Protein AF-A0A6C0IP61-F1 (afdb_monomer)

Organism: NCBI:txid1070528

pLDDT: mean 82.52, std 13.27, range [38.25, 95.75]

Radius of gyration: 30.33 Å; Cα contacts (8 Å, |Δi|>4): 152; chains: 1; bounding box: 62×53×108 Å

Structure (mmCIF, N/CA/C/O backbone):
data_AF-A0A6C0IP61-F1
#
_entry.id   AF-A0A6C0IP61-F1
#
loop_
_atom_site.group_PDB
_atom_site.id
_atom_site.type_symbol
_atom_site.label_atom_id
_atom_site.label_alt_id
_atom_site.label_comp_id
_atom_site.label_asym_id
_atom_site.label_entity_id
_atom_site.label_seq_id
_atom_site.pdbx_PDB_ins_code
_atom_site.Cartn_x
_atom_site.Cartn_y
_atom_site.Cartn_z
_atom_site.occupancy
_atom_site.B_iso_or_equiv
_atom_site.auth_seq_id
_atom_site.auth_comp_id
_atom_site.auth_asym_id
_atom_site.auth_atom_id
_atom_site.pdbx_PDB_model_num
ATOM 1 N N . MET A 1 1 ? 2.915 -10.506 2.941 1.00 40.16 1 MET A N 1
ATOM 2 C CA . MET A 1 1 ? 3.325 -10.843 1.567 1.00 40.16 1 MET A CA 1
ATOM 3 C C . MET A 1 1 ? 2.982 -9.677 0.662 1.00 40.16 1 MET A C 1
ATOM 5 O O . MET A 1 1 ? 1.883 -9.687 0.143 1.00 40.16 1 MET A O 1
ATOM 9 N N . ILE A 1 2 ? 3.861 -8.674 0.569 1.00 38.28 2 ILE A N 1
ATOM 10 C CA . ILE A 1 2 ? 4.179 -7.904 -0.649 1.00 38.28 2 ILE A CA 1
ATOM 11 C C . ILE A 1 2 ? 5.577 -7.326 -0.380 1.00 38.28 2 ILE A C 1
ATOM 13 O O . ILE A 1 2 ? 5.749 -6.133 -0.180 1.00 38.28 2 ILE A O 1
ATOM 17 N N . GLU A 1 3 ? 6.592 -8.186 -0.293 1.00 38.25 3 GLU A N 1
ATOM 18 C CA . GLU A 1 3 ? 7.944 -7.705 -0.577 1.00 38.25 3 GLU A CA 1
ATOM 19 C C . GLU A 1 3 ? 8.035 -7.619 -2.098 1.00 38.25 3 GLU A C 1
ATOM 21 O O . GLU A 1 3 ? 8.496 -8.546 -2.756 1.00 38.25 3 GLU A O 1
ATOM 26 N N . SER A 1 4 ? 7.554 -6.520 -2.686 1.00 42.31 4 SER A N 1
ATOM 27 C CA . SER A 1 4 ? 7.975 -6.174 -4.040 1.00 42.31 4 SER A CA 1
ATOM 28 C C . SER A 1 4 ? 9.349 -5.528 -3.913 1.00 42.31 4 SER A C 1
ATOM 30 O O . SER A 1 4 ? 9.514 -4.311 -4.021 1.00 42.31 4 SER A O 1
ATOM 32 N N . ILE A 1 5 ? 10.350 -6.362 -3.627 1.00 45.59 5 ILE A N 1
ATOM 33 C CA . ILE A 1 5 ? 11.708 -6.052 -4.044 1.00 45.59 5 ILE A CA 1
ATOM 34 C C . ILE A 1 5 ? 11.565 -5.850 -5.547 1.00 45.59 5 ILE A C 1
ATOM 36 O O . ILE A 1 5 ? 11.206 -6.780 -6.267 1.00 45.59 5 ILE A O 1
ATOM 40 N N . ILE A 1 6 ? 11.746 -4.613 -6.002 1.00 53.44 6 ILE A N 1
ATOM 41 C CA . ILE A 1 6 ? 11.960 -4.297 -7.411 1.00 53.44 6 ILE A CA 1
ATOM 42 C C . ILE A 1 6 ? 13.271 -5.001 -7.760 1.00 53.44 6 ILE A C 1
ATOM 44 O O . ILE A 1 6 ? 14.349 -4.424 -7.664 1.00 53.44 6 ILE A O 1
ATOM 48 N N . LYS A 1 7 ? 13.196 -6.309 -7.994 1.00 61.28 7 LYS A N 1
ATOM 49 C CA . LYS A 1 7 ? 14.339 -7.130 -8.332 1.00 61.28 7 LYS A CA 1
ATOM 50 C C . LYS A 1 7 ? 14.348 -7.150 -9.840 1.00 61.28 7 LYS A C 1
ATOM 52 O O . LYS A 1 7 ? 13.537 -7.826 -10.465 1.00 61.28 7 LYS A O 1
ATOM 57 N N . GLU A 1 8 ? 15.191 -6.297 -10.396 1.00 68.19 8 GLU A N 1
ATOM 58 C CA . GLU A 1 8 ? 15.415 -6.272 -11.830 1.00 68.19 8 GLU A CA 1
ATOM 59 C C . GLU A 1 8 ? 15.856 -7.662 -12.284 1.00 68.19 8 GLU A C 1
ATOM 61 O O . GLU A 1 8 ? 16.605 -8.349 -11.579 1.00 68.19 8 GLU A O 1
ATOM 66 N N . THR A 1 9 ? 15.347 -8.105 -13.430 1.00 79.88 9 THR A N 1
ATOM 67 C CA . THR A 1 9 ? 15.784 -9.376 -13.994 1.00 79.88 9 THR A CA 1
ATOM 68 C C . THR A 1 9 ? 17.262 -9.251 -14.381 1.00 79.88 9 THR A C 1
ATOM 70 O O . THR A 1 9 ? 17.640 -8.232 -14.966 1.00 79.88 9 THR A O 1
ATOM 73 N N . PRO A 1 10 ? 18.108 -10.255 -14.078 1.00 84.38 10 PRO A N 1
ATOM 74 C CA . PRO A 1 10 ? 19.519 -10.236 -14.470 1.00 84.38 10 PRO A CA 1
ATOM 75 C C . PRO A 1 10 ? 19.705 -9.938 -15.963 1.00 84.38 10 PRO A C 1
ATOM 77 O O . PRO A 1 10 ? 20.510 -9.093 -16.328 1.00 84.38 10 PRO A O 1
ATOM 80 N N . GLU A 1 11 ? 18.848 -10.519 -16.806 1.00 86.50 11 GLU A N 1
ATOM 81 C CA . GLU A 1 11 ? 18.834 -10.304 -18.257 1.00 86.50 11 GLU A CA 1
ATOM 82 C C . GLU A 1 11 ? 18.615 -8.834 -18.655 1.00 86.50 11 GLU A C 1
ATOM 84 O O . GLU A 1 11 ? 19.235 -8.345 -19.597 1.00 86.50 11 GLU A O 1
ATOM 89 N N . LYS A 1 12 ? 17.755 -8.094 -17.938 1.00 86.12 12 LYS A N 1
ATOM 90 C CA . LYS A 1 12 ? 17.536 -6.666 -18.207 1.00 86.12 12 LYS A CA 1
ATOM 91 C C . LYS A 1 12 ? 18.744 -5.831 -17.796 1.00 86.12 12 LYS A C 1
ATOM 93 O O . LYS A 1 12 ? 19.090 -4.891 -18.508 1.00 86.12 12 LYS A O 1
ATOM 98 N N . VAL A 1 13 ? 19.365 -6.159 -16.663 1.00 87.19 13 VAL A N 1
ATOM 99 C CA . VAL A 1 13 ? 20.569 -5.467 -16.179 1.00 87.19 13 VAL A CA 1
ATOM 100 C C . VAL A 1 13 ? 21.710 -5.659 -17.176 1.00 87.19 13 VAL A C 1
ATOM 102 O O . VAL A 1 13 ? 22.304 -4.679 -17.614 1.00 87.19 13 VAL A O 1
ATOM 105 N N . GLU A 1 14 ? 21.937 -6.893 -17.625 1.00 88.56 14 GLU A N 1
ATOM 106 C CA . GLU A 1 14 ? 22.938 -7.216 -18.648 1.00 88.56 14 GLU A CA 1
ATOM 107 C C . GLU A 1 14 ? 22.657 -6.499 -19.979 1.00 88.56 14 GLU A C 1
ATOM 109 O O . GLU A 1 14 ? 23.563 -5.927 -20.589 1.00 88.56 14 GLU A O 1
ATOM 114 N N . ALA A 1 15 ? 21.393 -6.461 -20.418 1.00 87.00 15 ALA A N 1
ATOM 115 C CA . ALA A 1 15 ? 21.002 -5.729 -21.621 1.00 87.00 15 ALA A CA 1
ATOM 116 C C . ALA A 1 15 ? 21.222 -4.212 -21.482 1.00 87.00 15 ALA A C 1
ATOM 118 O O . ALA A 1 15 ? 21.642 -3.562 -22.441 1.00 87.00 15 ALA A O 1
ATOM 119 N N . TYR A 1 16 ? 20.986 -3.644 -20.295 1.00 88.00 16 TYR A N 1
ATOM 120 C CA . TYR A 1 16 ? 21.272 -2.238 -20.022 1.00 88.00 16 TYR A CA 1
ATOM 121 C C . TYR A 1 16 ? 22.783 -1.956 -20.045 1.00 88.00 16 TYR A C 1
ATOM 123 O O . TYR A 1 16 ? 23.232 -1.023 -20.707 1.00 88.00 16 TYR A O 1
ATOM 131 N N . GLU A 1 17 ? 23.598 -2.795 -19.405 1.00 87.69 17 GLU A N 1
ATOM 132 C CA . GLU A 1 17 ? 25.064 -2.687 -19.437 1.00 87.69 17 GLU A CA 1
ATOM 133 C C . GLU A 1 17 ? 25.651 -2.837 -20.850 1.00 87.69 17 GLU A C 1
ATOM 135 O O . GLU A 1 17 ? 26.699 -2.269 -21.165 1.00 87.69 17 GLU A O 1
ATOM 140 N N . ALA A 1 18 ? 24.989 -3.585 -21.734 1.00 85.38 18 ALA A N 1
ATOM 141 C CA . ALA A 1 18 ? 25.397 -3.686 -23.129 1.00 85.38 18 ALA A CA 1
ATOM 142 C C . ALA A 1 18 ? 25.211 -2.361 -23.887 1.00 85.38 18 ALA A C 1
ATOM 144 O O . ALA A 1 18 ? 26.070 -2.000 -24.695 1.00 85.38 18 ALA A O 1
ATOM 145 N N . ILE A 1 19 ? 24.132 -1.616 -23.613 1.00 88.38 19 ILE A N 1
ATOM 146 C CA . ILE A 1 19 ? 23.850 -0.346 -24.297 1.00 88.38 19 ILE A CA 1
ATOM 147 C C . ILE A 1 19 ? 24.633 0.844 -23.723 1.00 88.38 19 ILE A C 1
ATOM 149 O O . ILE A 1 19 ? 24.876 1.799 -24.457 1.00 88.38 19 ILE A O 1
ATOM 153 N N . THR A 1 20 ? 25.111 0.786 -22.471 1.00 86.12 20 THR A N 1
ATOM 154 C CA . THR A 1 20 ? 25.950 1.857 -21.882 1.00 86.12 20 THR A CA 1
ATOM 155 C C . THR A 1 20 ? 27.333 1.989 -22.522 1.00 86.12 20 THR A C 1
ATOM 157 O O . THR A 1 20 ? 28.014 2.993 -22.321 1.00 86.12 20 THR A O 1
ATOM 160 N N . LYS A 1 21 ? 27.750 1.004 -23.328 1.00 84.38 21 LYS A N 1
ATOM 161 C CA . LYS A 1 21 ? 28.995 1.037 -24.116 1.00 84.38 21 LYS A CA 1
ATOM 162 C C . LYS A 1 21 ? 28.923 1.981 -25.321 1.00 84.38 21 LYS A C 1
ATOM 164 O O . LYS A 1 21 ? 29.949 2.248 -25.950 1.00 84.38 21 LYS A O 1
ATOM 169 N N . TYR A 1 22 ? 27.727 2.458 -25.657 1.00 85.31 22 TYR A N 1
ATOM 170 C CA . TYR A 1 22 ? 27.472 3.390 -26.749 1.00 85.31 22 TYR A CA 1
ATOM 171 C C . TYR A 1 22 ? 27.127 4.783 -26.208 1.00 85.31 22 TYR A C 1
ATOM 173 O O . TYR A 1 22 ? 26.788 4.915 -25.031 1.00 85.31 22 TYR A O 1
ATOM 181 N N . PRO A 1 23 ? 27.211 5.841 -27.036 1.00 80.62 23 PRO A N 1
ATOM 182 C CA . PRO A 1 23 ? 26.844 7.186 -26.610 1.00 80.62 23 PRO A CA 1
ATOM 183 C C . PRO A 1 23 ? 25.389 7.240 -26.122 1.00 80.62 23 PRO A C 1
ATOM 185 O O . PRO A 1 23 ? 24.458 7.129 -26.919 1.00 80.62 23 PRO A O 1
ATOM 188 N N . LEU A 1 24 ? 25.205 7.424 -24.815 1.00 80.56 24 LEU A N 1
ATOM 189 C CA . LEU A 1 24 ? 23.914 7.649 -24.168 1.00 80.56 24 LEU A CA 1
ATOM 190 C C . LEU A 1 24 ? 23.864 9.064 -23.571 1.00 80.56 24 LEU A C 1
ATOM 192 O O . LEU A 1 24 ? 24.913 9.640 -23.265 1.00 80.56 24 LEU A O 1
ATOM 196 N N . PRO A 1 25 ? 22.666 9.636 -23.371 1.00 70.56 25 PRO A N 1
ATOM 197 C CA . PRO A 1 25 ? 22.530 10.920 -22.702 1.00 70.56 25 PRO A CA 1
ATOM 198 C C . PRO A 1 25 ? 23.069 10.848 -21.270 1.00 70.56 25 PRO A C 1
ATOM 200 O O . PRO A 1 25 ? 22.677 9.988 -20.484 1.00 70.56 25 PRO A O 1
ATOM 203 N N . GLU A 1 26 ? 23.917 11.806 -20.894 1.00 68.94 26 GLU A N 1
ATOM 204 C CA . GLU A 1 26 ? 24.498 11.882 -19.544 1.00 68.94 26 GLU A CA 1
ATOM 205 C C . GLU A 1 26 ? 23.456 12.159 -18.448 1.00 68.94 26 GLU A C 1
AT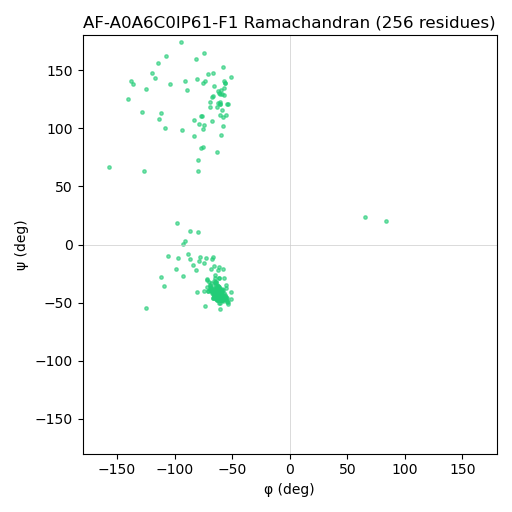OM 207 O O . GLU A 1 26 ? 23.727 11.986 -17.259 1.00 68.94 26 GLU A O 1
ATOM 212 N N . ARG A 1 27 ? 22.271 12.661 -18.822 1.00 73.94 27 ARG A N 1
ATOM 213 C CA . ARG A 1 27 ? 21.236 13.104 -17.883 1.00 73.94 27 ARG A CA 1
ATOM 214 C C . ARG A 1 27 ? 19.853 12.655 -18.326 1.00 73.94 27 ARG A C 1
ATOM 216 O O . ARG A 1 27 ? 19.495 12.764 -19.492 1.00 73.94 27 ARG A O 1
ATOM 223 N N . ILE A 1 28 ? 19.051 12.254 -17.341 1.00 74.69 28 ILE A N 1
ATOM 224 C CA . ILE A 1 28 ? 17.625 11.959 -17.502 1.00 74.69 28 ILE A CA 1
ATOM 225 C C . ILE A 1 28 ? 16.903 13.220 -17.983 1.00 74.69 28 ILE A C 1
ATOM 227 O O . ILE A 1 28 ? 17.009 14.288 -17.363 1.00 74.69 28 ILE A O 1
ATOM 231 N N . VAL A 1 29 ? 16.117 13.091 -19.051 1.00 74.44 29 VAL A N 1
ATOM 232 C CA . VAL A 1 29 ? 15.306 14.201 -19.548 1.00 74.44 29 VAL A CA 1
ATOM 233 C C . VAL A 1 29 ? 14.089 14.359 -18.646 1.00 74.44 29 VAL A C 1
ATOM 235 O O . VAL A 1 29 ? 13.185 13.525 -18.604 1.00 74.44 29 VAL A O 1
ATOM 238 N N . THR A 1 30 ? 14.088 15.455 -17.893 1.00 71.25 30 THR A N 1
ATOM 239 C CA . THR A 1 30 ? 13.062 15.785 -16.891 1.00 71.25 30 THR A CA 1
ATOM 240 C C . THR A 1 30 ? 12.112 16.892 -17.353 1.00 71.25 30 THR A C 1
ATOM 242 O O . THR A 1 30 ? 11.070 17.121 -16.736 1.00 71.25 30 THR A O 1
ATOM 245 N N . TYR A 1 31 ? 12.427 17.562 -18.467 1.00 67.44 31 TYR A N 1
ATOM 246 C CA . TYR A 1 31 ? 11.663 18.701 -18.965 1.00 67.44 31 TYR A CA 1
ATOM 247 C C . TYR A 1 31 ? 11.444 18.624 -20.466 1.00 67.44 31 TYR A C 1
ATOM 249 O O . TYR A 1 31 ? 12.357 18.343 -21.239 1.00 67.44 31 TYR A O 1
ATOM 257 N N . ARG A 1 32 ? 10.228 18.969 -20.881 1.00 63.25 32 ARG A N 1
ATOM 258 C CA . ARG A 1 32 ? 9.905 19.171 -22.287 1.00 63.25 32 ARG A CA 1
ATOM 259 C C . ARG A 1 32 ? 10.502 20.500 -22.751 1.00 63.25 32 ARG A C 1
ATOM 261 O O . ARG A 1 32 ? 9.953 21.559 -22.448 1.00 63.25 32 ARG A O 1
ATOM 268 N N . TYR A 1 33 ? 11.610 20.472 -23.485 1.00 59.81 33 TYR A N 1
ATOM 269 C CA . TYR A 1 33 ? 12.109 21.684 -24.130 1.00 59.81 33 TYR A CA 1
ATOM 270 C C . TYR A 1 33 ? 11.292 21.945 -25.400 1.00 59.81 33 TYR A C 1
ATOM 272 O O . TYR A 1 33 ? 11.447 21.260 -26.406 1.00 59.81 33 TYR A O 1
ATOM 280 N N . LYS A 1 34 ? 10.378 22.917 -25.350 1.00 59.34 34 LYS A N 1
ATOM 281 C CA . LYS A 1 34 ? 9.716 23.448 -26.544 1.00 59.34 34 LYS A CA 1
ATOM 282 C C . LYS A 1 34 ? 10.182 24.877 -26.763 1.00 59.34 34 LYS A C 1
ATOM 284 O O . LYS A 1 34 ? 9.860 25.755 -25.964 1.00 59.34 34 LYS A O 1
ATOM 289 N N . GLN A 1 35 ? 10.921 25.114 -27.845 1.00 48.22 35 GLN A N 1
ATOM 290 C CA . GLN A 1 35 ? 11.172 26.479 -28.300 1.00 48.22 35 GLN A CA 1
ATOM 291 C C . GLN A 1 35 ? 9.827 27.119 -28.678 1.00 48.22 35 GLN A C 1
ATOM 293 O O . GLN A 1 35 ? 9.016 26.508 -29.371 1.00 48.22 35 GLN A O 1
ATOM 298 N N . ASN A 1 36 ? 9.581 28.336 -28.191 1.00 53.53 36 ASN A N 1
ATOM 299 C CA . ASN A 1 36 ? 8.434 29.182 -28.550 1.00 53.53 36 ASN A CA 1
ATOM 300 C C . ASN A 1 36 ? 7.026 28.684 -28.145 1.00 53.53 36 ASN A C 1
ATOM 302 O O . ASN A 1 36 ? 6.041 29.122 -28.734 1.00 53.53 36 ASN A O 1
ATOM 306 N N . GLN A 1 37 ? 6.889 27.828 -27.122 1.00 58.16 37 GLN A N 1
ATOM 307 C CA . GLN A 1 37 ? 5.581 27.522 -26.510 1.00 58.16 37 GLN A CA 1
ATOM 308 C C . GLN A 1 37 ? 5.550 27.887 -25.018 1.00 58.16 37 GLN A C 1
ATOM 310 O O . GLN A 1 37 ? 6.579 27.786 -24.344 1.00 58.16 37 GLN A O 1
ATOM 315 N N . PRO A 1 38 ? 4.386 28.298 -24.472 1.00 61.97 38 PRO A N 1
ATOM 316 C CA . PRO A 1 38 ? 4.241 28.510 -23.037 1.00 61.97 38 PRO A CA 1
ATOM 317 C C . PRO A 1 38 ? 4.615 27.231 -22.275 1.00 61.97 38 PRO A C 1
ATOM 319 O O . PRO A 1 38 ? 4.271 26.125 -22.698 1.00 61.97 38 PRO A O 1
ATOM 322 N N . ARG A 1 39 ? 5.337 27.385 -21.156 1.00 62.22 39 ARG A N 1
ATOM 323 C CA . ARG A 1 39 ? 5.775 26.276 -20.293 1.00 62.22 39 ARG A CA 1
ATOM 324 C C . ARG A 1 39 ? 4.558 25.513 -19.761 1.00 62.22 39 ARG A C 1
ATOM 326 O O . ARG A 1 39 ? 3.992 25.881 -18.737 1.00 62.22 39 ARG A O 1
ATOM 333 N N . SER A 1 40 ? 4.155 24.446 -20.442 1.00 68.19 40 SER A N 1
ATOM 334 C CA . SER A 1 40 ? 3.254 23.450 -19.866 1.00 68.19 40 SER A CA 1
ATOM 335 C C . SER A 1 40 ? 4.039 22.574 -18.881 1.00 68.19 40 SER A C 1
ATOM 337 O O . SER A 1 40 ? 5.177 22.212 -19.193 1.00 68.19 40 SER A O 1
ATOM 339 N N . PRO A 1 41 ? 3.470 22.216 -17.716 1.00 75.44 41 PRO A N 1
ATOM 340 C CA . PRO A 1 41 ? 4.097 21.262 -16.807 1.00 75.44 41 PRO A CA 1
ATOM 341 C C . PRO A 1 41 ? 4.364 19.931 -17.520 1.00 75.44 41 PRO A C 1
ATOM 343 O O . PRO A 1 41 ? 3.483 19.421 -18.216 1.00 75.44 41 PRO A O 1
ATOM 346 N N . THR A 1 42 ? 5.559 19.365 -17.340 1.00 79.31 42 THR A N 1
ATOM 347 C CA . THR A 1 42 ? 5.876 18.016 -17.824 1.00 79.31 42 THR A CA 1
ATOM 348 C C . THR A 1 42 ? 4.966 17.015 -17.117 1.00 79.31 42 THR A C 1
ATOM 350 O O . THR A 1 42 ? 4.962 16.945 -15.887 1.00 79.31 42 THR A O 1
ATOM 353 N N . ASN A 1 43 ? 4.187 16.248 -17.876 1.00 83.50 43 ASN A N 1
ATOM 354 C CA . ASN A 1 43 ? 3.371 15.172 -17.313 1.00 83.50 43 ASN A CA 1
ATOM 355 C C . ASN A 1 43 ? 4.106 13.820 -17.385 1.00 83.50 43 ASN A C 1
ATOM 357 O O . ASN A 1 43 ? 5.181 13.702 -17.972 1.00 83.50 43 ASN A O 1
ATOM 361 N N . PHE A 1 44 ? 3.516 12.782 -16.791 1.00 84.06 44 PHE A N 1
ATOM 362 C CA . PHE A 1 44 ? 4.118 11.447 -16.769 1.00 84.06 44 PHE A CA 1
ATOM 363 C C . PHE A 1 44 ? 4.354 10.868 -18.176 1.00 84.06 44 PHE A C 1
ATOM 365 O O . PHE A 1 44 ? 5.418 10.315 -18.439 1.00 84.06 44 PHE A O 1
ATOM 372 N N . ASN A 1 45 ? 3.404 11.044 -19.101 1.00 85.62 45 ASN A N 1
ATOM 373 C CA . ASN A 1 45 ? 3.545 10.576 -20.482 1.00 85.62 45 ASN A CA 1
ATOM 374 C C . ASN A 1 45 ? 4.715 11.258 -21.209 1.00 85.62 45 ASN A C 1
ATOM 376 O O . ASN A 1 45 ? 5.441 10.608 -21.961 1.00 85.62 45 ASN A O 1
ATOM 380 N N . ASP A 1 46 ? 4.921 12.554 -20.965 1.00 84.00 46 ASP A N 1
ATOM 381 C CA . ASP A 1 46 ? 6.056 13.289 -21.518 1.00 84.00 46 ASP A CA 1
ATOM 382 C C . ASP A 1 46 ? 7.384 12.714 -21.001 1.00 84.00 46 ASP A C 1
ATOM 384 O O . ASP A 1 46 ? 8.295 12.509 -21.797 1.00 84.00 46 ASP A O 1
ATOM 388 N N . LEU A 1 47 ? 7.486 12.383 -19.707 1.00 85.75 47 LEU A N 1
ATOM 389 C CA . LEU A 1 47 ? 8.693 11.763 -19.143 1.00 85.75 47 LEU A CA 1
ATOM 390 C C . LEU A 1 47 ? 8.994 10.404 -19.784 1.00 85.75 47 LEU A C 1
ATOM 392 O O . LEU A 1 47 ? 10.136 10.163 -20.168 1.00 85.75 47 LEU A O 1
ATOM 396 N N . VAL A 1 48 ? 7.989 9.538 -19.941 1.00 86.44 48 VAL A N 1
ATOM 397 C CA . VAL A 1 48 ? 8.177 8.231 -20.597 1.00 86.44 48 VAL A CA 1
ATOM 398 C C . VAL A 1 48 ? 8.641 8.421 -22.039 1.00 86.44 48 VAL A C 1
ATOM 400 O O . VAL A 1 48 ? 9.647 7.851 -22.449 1.00 86.44 48 VAL A O 1
ATOM 403 N N . THR A 1 49 ? 7.941 9.267 -22.794 1.00 85.44 49 THR A N 1
ATOM 404 C CA . THR A 1 49 ? 8.212 9.470 -24.222 1.00 85.44 49 THR A CA 1
ATOM 405 C C . THR A 1 49 ? 9.599 10.061 -24.457 1.00 85.44 49 THR A C 1
ATOM 407 O O . THR A 1 49 ? 10.328 9.579 -25.319 1.00 85.44 49 THR A O 1
ATOM 410 N N . LEU A 1 50 ? 9.981 11.088 -23.689 1.00 85.56 50 LEU A N 1
ATOM 411 C CA . LEU A 1 50 ? 11.277 11.751 -23.843 1.00 85.56 50 LEU A CA 1
ATOM 412 C C . LEU A 1 50 ? 12.426 10.789 -23.537 1.00 85.56 50 LEU A C 1
ATOM 414 O O . LEU A 1 50 ? 13.344 10.675 -24.337 1.00 85.56 50 LEU A O 1
ATOM 418 N N . ASN A 1 51 ? 12.352 10.043 -22.433 1.00 86.88 51 ASN A N 1
ATOM 419 C CA . ASN A 1 51 ? 13.433 9.128 -22.066 1.00 86.88 51 ASN A CA 1
ATOM 420 C C . ASN A 1 51 ? 13.524 7.914 -23.007 1.00 86.88 51 ASN A C 1
ATOM 422 O O . ASN A 1 51 ? 14.625 7.448 -23.275 1.00 86.88 51 ASN A O 1
ATOM 426 N N . LEU A 1 52 ? 12.407 7.431 -23.566 1.00 87.12 52 LEU A N 1
ATOM 427 C CA . LEU A 1 52 ? 12.446 6.402 -24.614 1.00 87.12 52 LEU A CA 1
ATOM 428 C C . LEU A 1 52 ? 13.044 6.927 -25.923 1.00 87.12 52 LEU A C 1
ATOM 430 O O . LEU A 1 52 ? 13.761 6.195 -26.597 1.00 87.12 52 LEU A O 1
ATOM 434 N N . HIS A 1 53 ? 12.763 8.181 -26.288 1.00 86.81 53 HIS A N 1
ATOM 435 C CA . HIS A 1 53 ? 13.312 8.783 -27.501 1.00 86.81 53 HIS A CA 1
ATOM 436 C C . HIS A 1 53 ? 14.831 8.949 -27.422 1.00 86.81 53 HIS A C 1
ATOM 438 O O . HIS A 1 53 ? 15.535 8.649 -28.378 1.00 86.81 53 HIS A O 1
ATOM 444 N N . GLU A 1 54 ? 15.333 9.364 -26.264 1.00 84.62 54 GLU A N 1
ATOM 445 C CA . GLU A 1 54 ? 16.763 9.546 -26.008 1.00 84.62 54 GLU A CA 1
ATOM 446 C C . GLU A 1 54 ? 17.562 8.232 -25.984 1.00 84.62 54 GLU A C 1
ATOM 448 O O . GLU A 1 54 ? 18.772 8.237 -26.190 1.00 84.62 54 GLU A O 1
ATOM 453 N N . LEU A 1 55 ? 16.899 7.091 -25.760 1.00 87.19 55 LEU A N 1
ATOM 454 C CA . LEU A 1 55 ? 17.526 5.772 -25.880 1.00 87.19 55 LEU A CA 1
ATOM 455 C C . LEU A 1 55 ? 17.743 5.346 -27.340 1.00 87.19 55 LEU A C 1
ATOM 457 O O . LEU A 1 55 ? 18.499 4.405 -27.587 1.00 87.19 55 LEU A O 1
ATOM 461 N N . ILE A 1 56 ? 17.090 5.999 -28.310 1.00 90.00 56 ILE A N 1
ATOM 462 C CA . ILE A 1 56 ? 17.214 5.647 -29.727 1.00 90.00 56 ILE A CA 1
ATOM 463 C C . ILE A 1 56 ? 18.643 5.954 -30.205 1.00 90.00 56 ILE A C 1
ATOM 465 O O . ILE A 1 56 ? 19.104 7.088 -30.062 1.00 90.00 56 ILE A O 1
ATOM 469 N N . PRO A 1 57 ? 19.339 4.985 -30.830 1.00 90.62 57 PRO A N 1
ATOM 470 C CA . PRO A 1 57 ? 20.696 5.180 -31.315 1.00 90.62 57 PRO A CA 1
ATOM 471 C C . PRO A 1 57 ? 20.858 6.373 -32.258 1.00 90.62 57 PRO A C 1
ATOM 473 O O . PRO A 1 57 ? 20.280 6.416 -33.347 1.00 90.62 57 PRO A O 1
ATOM 476 N N . ASN A 1 58 ? 21.715 7.320 -31.879 1.00 90.31 58 ASN A N 1
ATOM 477 C CA . ASN A 1 58 ? 22.129 8.407 -32.758 1.00 90.31 58 ASN A CA 1
ATOM 478 C C . ASN A 1 58 ? 23.268 7.936 -33.675 1.00 90.31 58 ASN A C 1
ATOM 480 O O . ASN A 1 58 ? 24.448 8.015 -33.331 1.00 90.31 58 ASN A O 1
ATOM 484 N N . ILE A 1 59 ? 22.899 7.466 -34.868 1.00 91.81 59 ILE A N 1
ATOM 485 C CA . ILE A 1 59 ? 23.825 6.913 -35.870 1.00 91.81 59 ILE A CA 1
ATOM 486 C C . ILE A 1 59 ? 24.936 7.910 -36.230 1.00 91.81 59 ILE A C 1
ATOM 488 O O . ILE A 1 59 ? 26.102 7.529 -36.319 1.00 91.81 59 ILE A O 1
ATOM 492 N N . LEU A 1 60 ? 24.597 9.191 -36.416 1.00 91.69 60 LEU A N 1
ATOM 493 C CA . LEU A 1 60 ? 25.570 10.224 -36.788 1.00 91.69 60 LEU A CA 1
ATOM 494 C C . LEU A 1 60 ? 26.593 10.457 -35.674 1.00 91.69 60 LEU A C 1
ATOM 496 O O . LEU A 1 60 ? 27.786 10.563 -35.953 1.00 91.69 60 LEU A O 1
ATOM 500 N N . LEU A 1 61 ? 26.137 10.483 -34.420 1.00 88.62 61 LEU A N 1
ATOM 501 C CA . LEU A 1 61 ? 27.022 10.588 -33.263 1.00 88.62 61 LEU A CA 1
ATOM 502 C C . LEU A 1 61 ? 27.925 9.357 -33.145 1.00 88.62 61 LEU A C 1
ATOM 504 O O . LEU A 1 61 ? 29.122 9.513 -32.925 1.00 88.62 61 LEU A O 1
ATOM 508 N N . GLY A 1 62 ? 27.376 8.156 -33.355 1.00 89.06 62 GLY A N 1
ATOM 509 C CA . GLY A 1 62 ? 28.140 6.908 -33.393 1.00 89.06 62 GLY A CA 1
ATOM 510 C C . GLY A 1 62 ? 29.283 6.961 -34.411 1.00 89.06 62 GLY A C 1
ATOM 511 O O . GLY A 1 62 ? 30.433 6.708 -34.055 1.00 89.06 62 GLY A O 1
ATOM 512 N N . LYS A 1 63 ? 28.995 7.383 -35.651 1.00 90.75 63 LYS A N 1
ATOM 513 C CA . LYS A 1 63 ? 30.027 7.554 -36.689 1.00 90.75 63 LYS A CA 1
ATOM 514 C C . LYS A 1 63 ? 31.045 8.637 -36.322 1.00 90.75 63 LYS A C 1
ATOM 516 O O . LYS A 1 63 ? 32.238 8.441 -36.525 1.00 90.75 63 LYS A O 1
ATOM 521 N N . HIS A 1 64 ? 30.598 9.756 -35.748 1.00 91.88 64 HIS A N 1
ATOM 522 C CA . HIS A 1 64 ? 31.480 10.845 -35.316 1.00 91.88 64 HIS A CA 1
ATOM 523 C C . HIS A 1 64 ? 32.489 10.402 -34.244 1.00 91.88 64 HIS A C 1
ATOM 525 O O . HIS A 1 64 ? 33.637 10.834 -34.273 1.00 91.88 64 HIS A O 1
ATOM 531 N N . VAL A 1 65 ? 32.093 9.519 -33.320 1.00 89.94 65 VAL A N 1
ATOM 532 C CA . VAL A 1 65 ? 32.996 8.964 -32.292 1.00 89.94 65 VAL A CA 1
ATOM 533 C C . VAL A 1 65 ? 33.768 7.721 -32.760 1.00 89.94 65 VAL A C 1
ATOM 535 O O . VAL A 1 65 ? 34.388 7.041 -31.946 1.00 89.94 65 VAL A O 1
ATOM 538 N N . GLY A 1 66 ? 33.749 7.422 -34.064 1.00 90.88 66 GLY A N 1
ATOM 539 C CA . GLY A 1 66 ? 34.569 6.378 -34.679 1.00 90.88 66 GLY A CA 1
ATOM 540 C C . GLY A 1 66 ? 34.007 4.957 -34.603 1.00 90.88 66 GLY A C 1
ATOM 541 O O . GLY A 1 66 ? 34.782 4.016 -34.744 1.00 90.88 66 GLY A O 1
ATOM 542 N N . LYS A 1 67 ? 32.696 4.776 -34.381 1.00 92.56 67 LYS A N 1
ATOM 543 C CA . LYS A 1 67 ? 32.061 3.447 -34.430 1.00 92.56 67 LYS A CA 1
ATOM 544 C C . LYS A 1 67 ? 31.925 2.925 -35.857 1.00 92.56 67 LYS A C 1
ATOM 546 O O . LYS A 1 67 ? 31.575 3.691 -36.758 1.00 92.56 67 LYS A O 1
ATOM 551 N N . THR A 1 68 ? 32.158 1.625 -36.048 1.00 95.00 68 THR A N 1
ATOM 552 C CA . THR A 1 68 ? 31.940 0.960 -37.344 1.00 95.00 68 THR A CA 1
ATOM 553 C C . THR A 1 68 ? 30.454 0.741 -37.624 1.00 95.00 68 THR A C 1
ATOM 555 O O . THR A 1 68 ? 29.614 0.823 -36.723 1.00 95.00 68 THR A O 1
ATOM 558 N N . ASP A 1 69 ? 30.111 0.441 -38.878 1.00 94.25 69 ASP A N 1
ATOM 559 C CA . ASP A 1 69 ? 28.726 0.146 -39.252 1.00 94.25 69 ASP A CA 1
ATOM 560 C C . ASP A 1 69 ? 28.206 -1.121 -38.536 1.00 94.25 69 ASP A C 1
ATOM 562 O O . ASP A 1 69 ? 27.057 -1.138 -38.095 1.00 94.25 69 ASP A O 1
ATOM 566 N N . GLU A 1 70 ? 29.055 -2.129 -38.302 1.00 95.38 70 GLU A N 1
ATOM 567 C CA . GL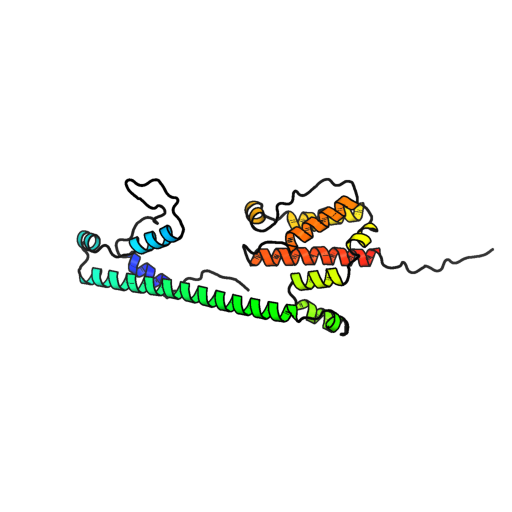U A 1 70 ? 28.705 -3.332 -37.527 1.00 95.38 70 GLU A CA 1
ATOM 568 C C . GLU A 1 70 ? 28.469 -3.021 -36.042 1.00 95.38 70 GLU A C 1
ATOM 570 O O . GLU A 1 70 ? 27.551 -3.563 -35.415 1.00 95.38 70 GLU A O 1
ATOM 575 N N . GLU A 1 71 ? 29.277 -2.133 -35.453 1.00 92.75 71 GLU A N 1
ATOM 576 C CA . GLU A 1 71 ? 29.080 -1.688 -34.072 1.00 92.75 71 GLU A CA 1
ATOM 577 C C . GLU A 1 71 ? 27.776 -0.897 -33.920 1.00 92.75 71 GLU A C 1
ATOM 579 O O . GLU A 1 71 ? 27.079 -1.063 -32.918 1.00 92.75 71 GLU A O 1
ATOM 584 N N . ILE A 1 72 ? 27.431 -0.066 -34.909 1.00 92.94 72 ILE A N 1
ATOM 585 C CA . ILE A 1 72 ? 26.170 0.683 -34.951 1.00 92.94 72 ILE A CA 1
ATOM 586 C C . ILE A 1 72 ? 24.981 -0.270 -35.115 1.00 92.94 72 ILE A C 1
ATOM 588 O O . ILE A 1 72 ? 23.972 -0.114 -34.427 1.00 92.94 72 ILE A O 1
ATOM 592 N N . GLU A 1 73 ? 25.083 -1.287 -35.972 1.00 94.62 73 GLU A N 1
ATOM 593 C CA . GLU A 1 73 ? 24.039 -2.307 -36.106 1.00 94.62 73 GLU A CA 1
ATOM 594 C C . GLU A 1 73 ? 23.838 -3.079 -34.793 1.00 94.62 73 GLU A C 1
ATOM 596 O O . GLU A 1 73 ? 22.705 -3.317 -34.362 1.00 94.62 73 GLU A O 1
ATOM 601 N N . THR A 1 74 ? 24.938 -3.423 -34.119 1.00 94.25 74 THR A N 1
ATOM 602 C CA . THR A 1 74 ? 24.910 -4.080 -32.806 1.00 94.25 74 THR A CA 1
ATOM 603 C C . THR A 1 74 ? 24.240 -3.192 -31.760 1.00 94.25 74 THR A C 1
ATOM 605 O O . THR A 1 74 ? 23.401 -3.679 -31.002 1.00 94.25 74 THR A O 1
ATOM 608 N N . TRP A 1 75 ? 24.531 -1.888 -31.760 1.00 93.62 75 TRP A N 1
ATOM 609 C CA . TRP A 1 75 ? 23.875 -0.918 -30.883 1.00 93.62 75 TRP A CA 1
ATOM 610 C C . TRP A 1 75 ? 22.360 -0.896 -31.094 1.00 93.62 75 TRP A C 1
ATOM 612 O O . TRP A 1 75 ? 21.603 -1.005 -30.132 1.00 93.62 75 TRP A O 1
ATOM 622 N N . ILE A 1 76 ? 21.910 -0.828 -32.350 1.00 93.56 76 ILE A N 1
ATOM 623 C CA . ILE A 1 76 ? 20.482 -0.820 -32.697 1.00 93.56 76 ILE A CA 1
ATOM 624 C C . ILE A 1 76 ? 19.783 -2.080 -32.185 1.00 93.56 76 ILE A C 1
ATOM 626 O O . ILE A 1 76 ? 18.739 -1.983 -31.536 1.00 93.56 76 ILE A O 1
ATOM 630 N N . LYS A 1 77 ? 20.373 -3.257 -32.422 1.00 94.00 77 LYS A N 1
ATOM 631 C CA . LYS A 1 77 ? 19.819 -4.534 -31.950 1.00 94.00 77 LYS A CA 1
ATOM 632 C C . LYS A 1 77 ? 19.785 -4.619 -30.422 1.00 94.00 77 LYS A C 1
ATOM 634 O O . LYS A 1 77 ? 18.789 -5.077 -29.865 1.00 94.00 77 LYS A O 1
ATOM 639 N N . ALA A 1 78 ? 20.839 -4.160 -29.746 1.00 91.62 78 ALA A N 1
ATOM 640 C CA . ALA A 1 78 ? 20.914 -4.158 -28.288 1.00 91.62 78 ALA A CA 1
ATOM 641 C C . ALA A 1 78 ? 19.857 -3.233 -27.661 1.00 91.62 78 ALA A C 1
ATOM 643 O O . ALA A 1 78 ? 19.175 -3.636 -26.718 1.00 91.62 78 ALA A O 1
ATOM 644 N N . THR A 1 79 ? 19.654 -2.033 -28.216 1.00 92.62 79 THR A N 1
ATOM 645 C CA . THR A 1 79 ? 18.607 -1.114 -27.747 1.00 92.62 79 THR A CA 1
ATOM 646 C C . THR A 1 79 ? 17.203 -1.693 -27.942 1.00 92.62 79 THR A C 1
ATOM 648 O O . THR A 1 79 ? 16.387 -1.615 -27.022 1.00 92.62 79 THR A O 1
ATOM 651 N N . ASP A 1 80 ? 16.907 -2.308 -29.094 1.00 93.44 80 ASP A N 1
ATOM 652 C CA . ASP A 1 80 ? 15.613 -2.970 -29.333 1.00 93.44 80 ASP A CA 1
ATOM 653 C C . ASP A 1 80 ? 15.368 -4.119 -28.340 1.00 93.44 80 ASP A C 1
ATOM 655 O O . ASP A 1 80 ? 14.289 -4.228 -27.751 1.00 93.44 80 ASP A O 1
ATOM 659 N N . MET A 1 81 ? 16.390 -4.942 -28.085 1.00 92.69 81 MET A N 1
ATOM 660 C CA . MET A 1 81 ? 16.317 -6.025 -27.103 1.00 92.69 81 MET A CA 1
ATOM 661 C C . MET A 1 81 ? 16.041 -5.500 -25.689 1.00 92.69 81 MET A C 1
ATOM 663 O O . MET A 1 81 ? 15.148 -6.014 -25.012 1.00 92.69 81 MET A O 1
ATOM 667 N N . TYR A 1 82 ? 16.746 -4.451 -25.257 1.00 92.00 82 TYR A N 1
ATOM 668 C CA . TYR A 1 82 ? 16.493 -3.811 -23.967 1.00 92.00 82 TYR A CA 1
ATOM 669 C C . TYR A 1 82 ? 15.054 -3.278 -23.872 1.00 92.00 82 TYR A C 1
ATOM 671 O O . TYR A 1 82 ? 14.357 -3.541 -22.892 1.00 92.00 82 TYR A O 1
ATOM 679 N N . GLY A 1 83 ? 14.566 -2.602 -24.919 1.00 92.00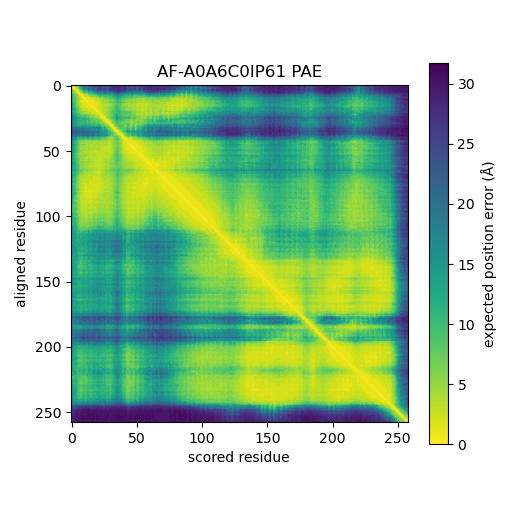 83 GLY A N 1
ATOM 680 C CA . GLY A 1 83 ? 13.191 -2.103 -24.981 1.00 92.00 83 GLY A CA 1
ATOM 681 C C . GLY A 1 83 ? 12.142 -3.213 -24.849 1.00 92.00 83 GLY A C 1
ATOM 682 O O . GLY A 1 83 ? 11.169 -3.060 -24.106 1.00 92.00 83 GLY A O 1
ATOM 683 N N . LYS A 1 84 ? 12.361 -4.359 -25.506 1.00 93.81 84 LYS A N 1
ATOM 684 C CA . LYS A 1 84 ? 11.501 -5.547 -25.374 1.00 93.81 84 LYS A CA 1
ATOM 685 C C . LYS A 1 84 ? 11.484 -6.086 -23.946 1.00 93.81 84 LYS A C 1
ATOM 687 O O . LYS A 1 84 ? 10.405 -6.351 -23.430 1.00 93.81 84 LYS A O 1
ATOM 692 N N . LEU A 1 85 ? 12.641 -6.194 -23.290 1.00 92.69 85 LEU A N 1
ATOM 693 C CA . LEU A 1 85 ? 12.728 -6.663 -21.901 1.00 92.69 85 LEU A CA 1
ATOM 694 C C . LEU A 1 85 ? 11.989 -5.731 -20.932 1.00 92.69 85 LEU A C 1
ATOM 696 O O . LEU A 1 85 ? 11.227 -6.204 -20.088 1.00 92.69 85 LEU A O 1
ATOM 700 N N . VAL A 1 86 ? 12.146 -4.412 -21.091 1.00 91.12 86 VAL A N 1
ATOM 701 C CA . VAL A 1 86 ? 11.410 -3.412 -20.297 1.00 91.12 86 VAL A CA 1
ATOM 702 C C . VAL A 1 86 ? 9.899 -3.546 -20.501 1.00 91.12 86 VAL A C 1
ATOM 704 O O . VAL A 1 86 ? 9.139 -3.503 -19.531 1.00 91.12 86 VAL A O 1
ATOM 707 N N . MET A 1 87 ? 9.452 -3.729 -21.748 1.00 91.88 87 MET A N 1
ATOM 708 C CA . MET A 1 87 ? 8.034 -3.909 -22.066 1.00 91.88 87 MET A CA 1
ATOM 709 C C . MET A 1 87 ? 7.469 -5.186 -21.438 1.00 91.88 87 MET A C 1
ATOM 711 O O . MET A 1 87 ? 6.409 -5.133 -20.816 1.00 91.88 87 MET A O 1
ATOM 715 N N . THR A 1 88 ? 8.173 -6.312 -21.562 1.00 92.44 88 THR A N 1
ATOM 716 C CA . THR A 1 88 ? 7.761 -7.587 -20.962 1.00 92.44 88 THR A CA 1
ATOM 717 C C . THR A 1 88 ? 7.640 -7.463 -19.444 1.00 92.44 88 THR A C 1
ATOM 719 O O . THR A 1 88 ? 6.594 -7.794 -18.893 1.00 92.44 88 THR A O 1
ATOM 722 N N . GLU A 1 89 ? 8.638 -6.884 -18.763 1.00 89.94 89 GLU A N 1
ATOM 723 C CA . GLU A 1 89 ? 8.586 -6.685 -17.306 1.00 89.94 89 GLU A CA 1
ATOM 724 C C . GLU A 1 89 ? 7.383 -5.816 -16.891 1.00 89.94 89 GLU A C 1
ATOM 726 O O . GLU A 1 89 ? 6.717 -6.084 -15.887 1.00 89.94 89 GLU A O 1
ATOM 731 N N . PHE A 1 90 ? 7.078 -4.768 -17.662 1.00 90.81 90 PHE A N 1
ATOM 732 C CA . PHE A 1 90 ? 5.908 -3.929 -17.417 1.00 90.81 90 PHE A CA 1
ATOM 733 C C . PHE A 1 90 ? 4.595 -4.708 -17.588 1.00 90.81 90 PHE A C 1
ATOM 735 O O . PHE A 1 90 ? 3.716 -4.634 -16.726 1.00 90.81 90 PHE A O 1
ATOM 742 N N . GLN A 1 91 ? 4.470 -5.479 -18.669 1.00 93.69 91 GLN A N 1
ATOM 743 C CA . GLN A 1 91 ? 3.289 -6.296 -18.950 1.00 93.69 91 GLN A CA 1
ATOM 744 C C . GLN A 1 91 ? 3.064 -7.367 -17.880 1.00 93.69 91 GLN A C 1
ATOM 746 O O . GLN A 1 91 ? 1.933 -7.530 -17.418 1.00 93.69 91 GLN A O 1
ATOM 751 N N . ASP A 1 92 ? 4.126 -8.033 -17.428 1.00 90.88 92 ASP A N 1
ATOM 752 C CA . ASP A 1 92 ? 4.062 -9.034 -16.363 1.00 90.88 92 ASP A CA 1
ATOM 753 C C . ASP A 1 92 ? 3.563 -8.423 -15.051 1.00 90.88 92 ASP A C 1
ATOM 755 O O . ASP A 1 92 ? 2.658 -8.967 -14.411 1.00 90.88 92 ASP A O 1
ATOM 759 N N . LYS A 1 93 ? 4.062 -7.234 -14.686 1.00 88.06 93 LYS A N 1
ATOM 760 C CA . LYS A 1 93 ? 3.576 -6.496 -13.509 1.00 88.06 93 LYS A CA 1
ATOM 761 C C . LYS A 1 93 ? 2.103 -6.120 -13.641 1.00 88.06 93 LYS A C 1
ATOM 763 O O . LYS A 1 93 ? 1.353 -6.242 -12.670 1.00 88.06 93 LYS A O 1
ATOM 768 N N . CYS A 1 94 ? 1.660 -5.679 -14.818 1.00 90.69 94 CYS A N 1
ATOM 769 C CA . CYS A 1 94 ? 0.243 -5.411 -15.067 1.00 90.69 94 CYS A CA 1
ATOM 770 C C . CYS A 1 94 ? -0.609 -6.684 -14.943 1.00 90.69 94 CYS A C 1
ATOM 772 O O . CYS A 1 94 ? -1.677 -6.645 -14.328 1.00 90.69 94 CYS A O 1
ATOM 774 N N . ALA A 1 95 ? -0.137 -7.813 -15.475 1.00 92.44 95 ALA A N 1
ATOM 775 C CA . ALA A 1 95 ? -0.822 -9.098 -15.381 1.00 92.44 95 ALA A CA 1
ATOM 776 C C . ALA A 1 95 ? -0.923 -9.593 -13.928 1.00 92.44 95 ALA A C 1
ATOM 778 O O . ALA A 1 95 ? -1.976 -10.084 -13.516 1.00 92.44 95 ALA A O 1
ATOM 779 N N . GLU A 1 96 ? 0.128 -9.419 -13.126 1.00 89.62 96 GLU A N 1
ATOM 780 C CA . GLU A 1 96 ? 0.117 -9.721 -11.692 1.00 89.62 96 GLU A CA 1
ATOM 781 C C . GLU A 1 96 ? -0.926 -8.877 -10.947 1.00 89.62 96 GLU A C 1
ATOM 783 O O . GLU A 1 96 ? -1.747 -9.415 -10.199 1.00 89.62 96 GLU A O 1
ATOM 788 N N . HIS A 1 97 ? -0.969 -7.568 -11.207 1.00 87.19 97 HIS A N 1
ATOM 789 C CA . HIS A 1 97 ? -1.958 -6.679 -10.592 1.00 87.19 97 HIS A CA 1
ATOM 790 C C . HIS A 1 97 ? -3.390 -7.018 -11.018 1.00 87.19 97 HIS A C 1
ATOM 792 O O . HIS A 1 97 ? -4.312 -6.922 -10.206 1.00 87.19 97 HIS A O 1
ATOM 798 N N . LEU A 1 98 ? -3.595 -7.462 -12.261 1.00 90.81 98 LEU A N 1
ATOM 799 C CA . LEU A 1 98 ? -4.899 -7.926 -12.728 1.00 90.81 98 LEU A CA 1
ATOM 800 C C . LEU A 1 98 ? -5.340 -9.206 -12.000 1.00 90.81 98 LEU A C 1
ATOM 802 O O . LEU A 1 98 ? -6.493 -9.310 -11.577 1.00 90.81 98 LEU A O 1
ATOM 806 N N . ARG A 1 99 ? -4.423 -10.161 -11.791 1.00 91.94 99 ARG A N 1
ATOM 807 C CA . ARG A 1 99 ? -4.691 -11.365 -10.984 1.00 91.94 99 ARG A CA 1
ATOM 808 C C . ARG A 1 99 ? -5.053 -10.994 -9.548 1.00 91.94 99 ARG A C 1
ATOM 810 O O . ARG A 1 99 ? -6.059 -11.482 -9.036 1.00 91.94 99 ARG A O 1
ATOM 817 N N . LEU A 1 100 ? -4.293 -10.088 -8.930 1.00 87.56 100 LEU A N 1
ATOM 818 C CA . LEU A 1 100 ? -4.581 -9.581 -7.588 1.00 87.56 100 LEU A CA 1
ATOM 819 C C . LEU A 1 100 ? -5.969 -8.927 -7.519 1.00 87.56 100 LEU A C 1
ATOM 821 O O . LEU A 1 100 ? -6.738 -9.213 -6.603 1.00 87.56 100 LEU A O 1
ATOM 825 N N . PHE A 1 101 ? -6.325 -8.096 -8.501 1.00 88.75 101 PHE A N 1
ATOM 826 C CA . PHE A 1 101 ? -7.653 -7.489 -8.589 1.00 88.75 101 PHE A CA 1
ATOM 827 C C . PHE A 1 101 ? -8.767 -8.543 -8.647 1.00 88.75 101 PHE A C 1
ATOM 829 O O . PHE A 1 101 ? -9.758 -8.432 -7.923 1.00 88.75 101 PHE A O 1
ATOM 836 N N . HIS A 1 102 ? -8.610 -9.584 -9.469 1.00 91.38 102 HIS A N 1
ATOM 837 C CA . HIS A 1 102 ? -9.585 -10.671 -9.540 1.00 91.38 102 HIS A CA 1
ATOM 838 C C . HIS A 1 102 ? -9.708 -11.430 -8.215 1.00 91.38 102 HIS A C 1
ATOM 840 O O . HIS A 1 102 ? -10.832 -11.657 -7.767 1.00 91.38 102 HIS A O 1
ATOM 846 N N . MET A 1 103 ? -8.588 -11.732 -7.550 1.00 88.25 103 MET A N 1
ATOM 847 C CA . MET A 1 103 ? -8.595 -12.359 -6.224 1.00 88.25 103 MET A CA 1
ATOM 848 C C . MET A 1 103 ? -9.345 -11.510 -5.193 1.00 88.25 103 MET A C 1
ATOM 850 O O . MET A 1 103 ? -10.220 -12.027 -4.500 1.00 88.25 103 MET A O 1
ATOM 854 N N . ILE A 1 104 ? -9.060 -10.204 -5.125 1.00 85.88 104 ILE A N 1
ATOM 855 C CA . ILE A 1 104 ? -9.752 -9.272 -4.221 1.00 85.88 104 ILE A CA 1
ATOM 856 C C . ILE A 1 104 ? -11.254 -9.262 -4.520 1.00 85.88 104 ILE A C 1
ATOM 858 O O . ILE A 1 104 ? -12.068 -9.394 -3.609 1.00 85.88 104 ILE A O 1
ATOM 862 N N . ARG A 1 105 ? -11.638 -9.183 -5.799 1.00 86.69 105 ARG A N 1
ATOM 863 C CA . ARG A 1 105 ? -13.047 -9.177 -6.214 1.00 86.69 105 ARG A CA 1
ATOM 864 C C . ARG A 1 105 ? -13.782 -10.455 -5.797 1.00 86.69 105 ARG A C 1
ATOM 866 O O . ARG A 1 105 ? -14.931 -10.394 -5.361 1.00 86.69 105 ARG A 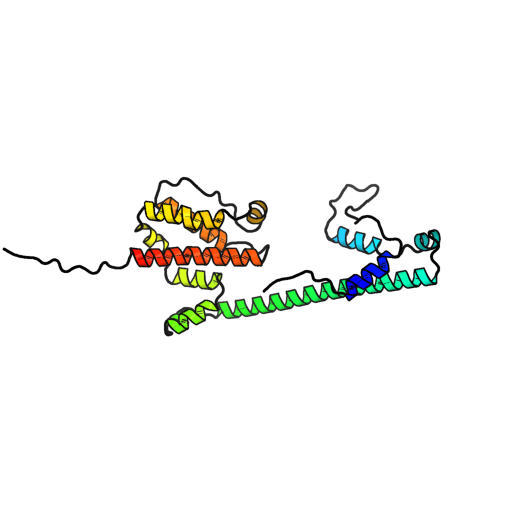O 1
ATOM 873 N N . GLU A 1 106 ? -13.144 -11.614 -5.933 1.00 88.88 106 GLU A N 1
ATOM 874 C CA . GLU A 1 106 ? -13.703 -12.900 -5.500 1.00 88.88 106 GLU A CA 1
ATOM 875 C C . GLU A 1 106 ? -13.792 -13.020 -3.977 1.00 88.88 106 GLU A C 1
ATOM 877 O O . GLU A 1 106 ? -14.754 -13.580 -3.446 1.00 88.88 106 GLU A O 1
ATOM 882 N N . GLU A 1 107 ? -12.794 -12.517 -3.251 1.00 84.31 107 GLU A N 1
ATOM 883 C CA . GLU A 1 107 ? -12.857 -12.414 -1.796 1.00 84.31 107 GLU A CA 1
ATOM 884 C C . GLU A 1 107 ? -14.012 -11.526 -1.343 1.00 84.31 107 GLU A C 1
ATOM 886 O O . GLU A 1 107 ? -14.788 -11.949 -0.489 1.00 84.31 107 GLU A O 1
ATOM 891 N N . ASP A 1 108 ? -14.175 -10.342 -1.928 1.00 83.81 108 ASP A N 1
ATOM 892 C CA . ASP A 1 108 ? -15.256 -9.422 -1.576 1.00 83.81 108 ASP A CA 1
ATOM 893 C C . ASP A 1 108 ? -16.629 -10.042 -1.853 1.00 83.81 108 ASP A C 1
ATOM 895 O O . ASP A 1 108 ? -17.503 -10.017 -0.985 1.00 83.81 108 ASP A O 1
ATOM 899 N N . ALA A 1 109 ? -16.799 -10.718 -2.994 1.00 85.88 109 ALA A N 1
ATOM 900 C CA . ALA A 1 109 ? -18.026 -11.452 -3.301 1.00 85.88 109 ALA A CA 1
ATOM 901 C C . ALA A 1 109 ? -18.329 -12.556 -2.268 1.00 85.88 109 ALA A C 1
ATOM 903 O O . ALA A 1 109 ? -19.486 -12.762 -1.888 1.00 8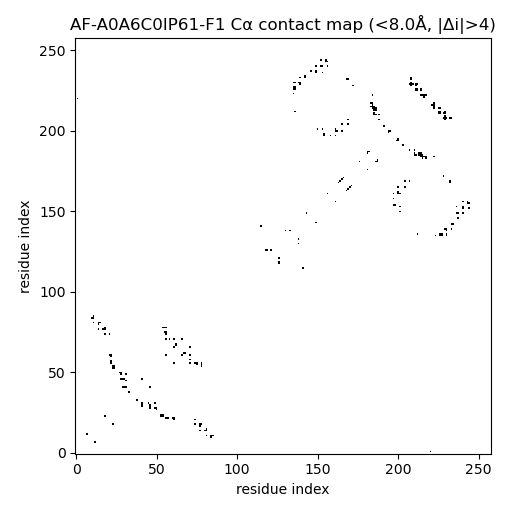5.88 109 ALA A O 1
ATOM 904 N N . ARG A 1 110 ? -17.298 -13.266 -1.784 1.00 84.06 110 ARG A N 1
ATOM 905 C CA . ARG A 1 110 ? -17.438 -14.259 -0.706 1.00 84.06 110 ARG A CA 1
ATOM 906 C C . ARG A 1 110 ? -17.782 -13.598 0.628 1.00 84.06 110 ARG A C 1
ATOM 908 O O . ARG A 1 110 ? -18.642 -14.111 1.340 1.00 84.06 110 ARG A O 1
ATOM 915 N N . ARG A 1 111 ? -17.181 -12.447 0.945 1.00 77.62 111 ARG A N 1
ATOM 916 C CA . ARG A 1 111 ? -17.468 -11.677 2.167 1.00 77.62 111 ARG A CA 1
ATOM 917 C C . ARG A 1 111 ? -18.907 -11.182 2.207 1.00 77.62 111 ARG A C 1
ATOM 919 O O . ARG A 1 111 ? -19.527 -11.2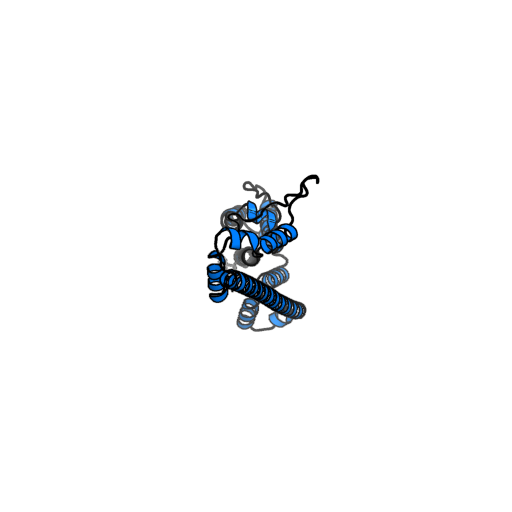78 3.255 1.00 77.62 111 ARG A O 1
ATOM 926 N N . THR A 1 112 ? -19.477 -10.730 1.090 1.00 78.75 112 THR A N 1
ATOM 927 C CA . THR A 1 112 ? -20.894 -10.320 1.044 1.00 78.75 112 THR A CA 1
ATOM 928 C C . THR A 1 112 ? -21.849 -11.473 1.371 1.00 78.75 112 THR A C 1
ATOM 930 O O . THR A 1 112 ? -22.934 -11.248 1.895 1.00 78.75 112 THR A O 1
ATOM 933 N N . ARG A 1 113 ? -21.450 -12.719 1.087 1.00 83.56 113 ARG A N 1
ATOM 934 C CA . ARG A 1 113 ? -22.228 -13.926 1.411 1.00 83.56 113 ARG A CA 1
ATOM 935 C C . ARG A 1 113 ? -21.940 -14.478 2.807 1.00 83.56 113 ARG A C 1
ATOM 937 O O . ARG A 1 113 ? -22.599 -15.431 3.220 1.00 83.56 113 ARG A O 1
ATOM 944 N N . PHE A 1 114 ? -20.943 -13.946 3.511 1.00 81.19 114 PHE A N 1
ATOM 945 C CA . PHE A 1 114 ? -20.609 -14.387 4.856 1.00 81.19 114 PHE A CA 1
ATOM 946 C C . PHE A 1 114 ? -21.721 -13.958 5.818 1.00 81.19 114 PHE A C 1
ATOM 948 O O . PHE A 1 114 ? -22.036 -12.776 5.909 1.00 81.19 114 PHE A O 1
ATOM 955 N N . VAL A 1 115 ? -22.313 -14.926 6.522 1.00 82.50 115 VAL A N 1
ATOM 956 C CA . VAL A 1 115 ? -23.434 -14.713 7.451 1.00 82.50 115 VAL A CA 1
ATOM 957 C C . VAL A 1 115 ? -22.922 -14.893 8.884 1.00 82.50 115 VAL A C 1
ATOM 959 O O . VAL A 1 115 ? -22.759 -16.039 9.325 1.00 82.50 115 VAL A O 1
ATOM 962 N N . PRO A 1 116 ? -22.638 -13.801 9.616 1.00 78.31 116 PRO A N 1
ATOM 963 C CA . PRO A 1 116 ? -22.070 -13.849 10.964 1.00 78.31 116 PRO A CA 1
ATOM 964 C C . PRO A 1 116 ? -22.878 -14.690 11.953 1.00 78.31 116 PRO A C 1
ATOM 966 O O . PRO A 1 116 ? -22.321 -15.368 12.818 1.00 78.31 116 PRO A O 1
ATOM 969 N N . GLU A 1 117 ? -24.198 -14.675 11.801 1.00 82.19 117 GLU A N 1
ATOM 970 C CA . GLU A 1 117 ? -25.154 -15.343 12.678 1.00 82.19 117 GLU A CA 1
ATOM 971 C C . GLU A 1 117 ? -24.982 -16.862 12.626 1.00 82.19 117 GLU A C 1
ATOM 973 O O . GLU A 1 117 ? -25.124 -17.533 13.644 1.00 82.19 117 GLU A O 1
ATOM 978 N N . LYS A 1 118 ? -24.602 -17.412 11.464 1.00 84.31 118 LYS A N 1
ATOM 979 C CA . LYS A 1 118 ? -24.324 -18.848 11.322 1.00 84.31 118 LYS A CA 1
ATOM 980 C C . LYS A 1 118 ? -23.055 -19.255 12.061 1.00 84.31 118 LYS A C 1
ATOM 982 O O . LYS A 1 118 ? -23.006 -20.339 12.631 1.00 84.31 118 LYS A O 1
ATOM 987 N N . VAL A 1 119 ? -22.044 -18.385 12.082 1.00 83.44 119 VAL A N 1
ATOM 988 C CA . VAL A 1 119 ? -20.799 -18.636 12.822 1.00 83.44 119 VAL A CA 1
ATOM 989 C C . VAL A 1 119 ? -21.054 -18.602 14.326 1.00 83.44 119 VAL A C 1
ATOM 991 O O . VAL A 1 119 ? -20.508 -19.427 15.049 1.00 83.44 119 VAL A O 1
ATOM 994 N N . ALA A 1 120 ? -21.940 -17.723 14.801 1.00 82.19 120 ALA A N 1
ATOM 995 C CA . ALA A 1 120 ? -22.286 -17.626 16.219 1.00 82.19 120 ALA A CA 1
ATOM 996 C C . ALA A 1 120 ? -22.910 -18.909 16.813 1.00 82.19 120 ALA A C 1
ATOM 998 O O . ALA A 1 120 ? -22.885 -19.070 18.033 1.00 82.19 120 ALA A O 1
ATOM 999 N N . LEU A 1 121 ? -23.435 -19.816 15.976 1.00 87.06 121 LEU A N 1
ATOM 1000 C CA . LEU A 1 121 ? -23.991 -21.115 16.389 1.00 87.06 121 LEU A CA 1
ATOM 1001 C C . LEU A 1 121 ? -22.921 -22.183 16.661 1.00 87.06 121 LEU A C 1
ATOM 1003 O O . LEU A 1 121 ? -23.229 -23.228 17.229 1.00 87.06 121 LEU A O 1
ATOM 1007 N N . LEU A 1 122 ? -21.679 -21.954 16.232 1.00 88.25 122 LEU A N 1
ATOM 1008 C CA . LEU A 1 122 ? -20.594 -22.923 16.367 1.00 88.25 122 LEU A CA 1
ATOM 1009 C C . LEU A 1 122 ? -19.976 -22.891 17.775 1.00 88.25 122 LEU A C 1
ATOM 1011 O O . LEU A 1 122 ? -20.074 -21.879 18.469 1.00 88.25 122 LEU A O 1
ATOM 1015 N N . PRO A 1 123 ? -19.285 -23.958 18.203 1.00 92.88 123 PRO A N 1
ATOM 1016 C CA . PRO A 1 123 ? -18.414 -23.932 19.376 1.00 92.88 123 PRO A CA 1
ATOM 1017 C C . PRO A 1 123 ? -17.412 -22.768 19.350 1.00 92.88 123 PRO A C 1
ATOM 1019 O O . PRO A 1 123 ? -16.929 -22.361 18.291 1.00 92.88 123 PRO A O 1
ATOM 1022 N N . ILE A 1 124 ? -17.123 -22.196 20.523 1.00 85.69 124 ILE A N 1
ATOM 1023 C CA . ILE A 1 124 ? -16.402 -20.918 20.628 1.00 85.69 124 ILE A CA 1
ATOM 1024 C C . ILE A 1 124 ? -14.966 -20.996 20.092 1.00 85.69 1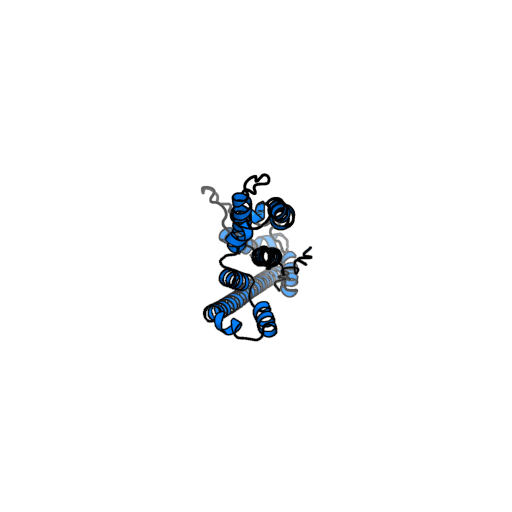24 ILE A C 1
ATOM 1026 O O . ILE A 1 124 ? -14.461 -20.030 19.533 1.00 85.69 124 ILE A O 1
ATOM 1030 N N . ASP A 1 125 ? -14.331 -22.152 20.229 1.00 88.88 125 ASP A N 1
ATOM 1031 C CA . ASP A 1 125 ? -13.026 -22.499 19.675 1.00 88.88 125 ASP A CA 1
ATOM 1032 C C . ASP A 1 125 ? -13.038 -22.448 18.143 1.00 88.88 125 ASP A C 1
ATOM 1034 O O . ASP A 1 125 ? -12.192 -21.786 17.542 1.00 88.88 125 ASP A O 1
ATOM 1038 N N . ILE A 1 126 ? -14.058 -23.030 17.507 1.00 88.12 126 ILE A N 1
ATOM 1039 C CA . ILE A 1 126 ? -14.225 -22.986 16.048 1.00 88.12 126 ILE A CA 1
ATOM 1040 C C . ILE A 1 126 ? -14.505 -21.555 15.578 1.00 88.12 126 ILE A C 1
ATOM 1042 O O . ILE A 1 126 ? -13.951 -21.113 14.569 1.00 88.12 126 ILE A O 1
ATOM 1046 N N . GLN A 1 127 ? -15.320 -20.797 16.321 1.00 85.81 127 GLN A N 1
ATOM 1047 C CA . GLN A 1 127 ? -15.560 -19.384 16.012 1.00 85.81 127 GLN A CA 1
ATOM 1048 C C . GLN A 1 127 ? -14.254 -18.588 15.983 1.00 85.81 127 GLN A C 1
ATOM 1050 O O . GLN A 1 127 ? -14.037 -17.808 15.059 1.00 85.81 127 GLN A O 1
ATOM 1055 N N . LEU A 1 128 ? -13.382 -18.782 16.978 1.00 83.00 128 LEU A N 1
ATOM 1056 C CA . LEU A 1 128 ? -12.105 -18.074 17.062 1.00 83.00 128 LEU A CA 1
ATOM 1057 C C . LEU A 1 128 ? -11.211 -18.388 15.861 1.00 83.00 128 LEU A C 1
ATOM 1059 O O . LEU A 1 128 ? -10.702 -17.453 15.247 1.00 83.00 128 LEU A O 1
ATOM 1063 N N . VAL A 1 129 ? -11.113 -19.662 15.470 1.00 87.12 129 VAL A N 1
ATOM 1064 C CA . VAL A 1 129 ? -10.352 -20.073 14.280 1.00 87.12 129 VAL A CA 1
ATOM 1065 C C . VAL A 1 129 ? -10.906 -19.406 13.021 1.00 87.12 129 VAL A C 1
ATOM 1067 O O . VAL A 1 129 ? -10.150 -18.814 12.259 1.00 87.12 129 VAL A O 1
ATOM 1070 N N . ILE A 1 130 ? -12.226 -19.417 12.809 1.00 85.75 130 ILE A N 1
ATOM 1071 C CA . ILE A 1 130 ? -12.844 -18.769 11.638 1.00 85.75 130 ILE A CA 1
ATOM 1072 C C . ILE A 1 130 ? -12.539 -17.266 11.617 1.00 85.75 130 ILE A C 1
ATOM 1074 O O . ILE A 1 130 ? -12.187 -16.718 10.572 1.00 85.75 130 ILE A O 1
ATOM 1078 N N . LEU A 1 131 ? -12.649 -16.594 12.767 1.00 81.75 131 LEU A N 1
ATOM 1079 C CA . LEU A 1 131 ? -12.389 -15.160 12.886 1.00 81.75 131 LEU A CA 1
ATOM 1080 C C . LEU A 1 131 ? -10.926 -14.792 12.603 1.00 81.75 131 LEU A C 1
ATOM 1082 O O . LEU A 1 131 ? -10.672 -13.659 12.198 1.00 81.75 131 LEU A O 1
ATOM 1086 N N . GLU A 1 132 ? -9.964 -15.696 12.797 1.00 82.31 132 GLU A N 1
ATOM 1087 C CA . GLU A 1 132 ? -8.549 -15.445 12.491 1.00 82.31 132 GLU A CA 1
ATOM 1088 C C . GLU A 1 132 ? -8.276 -15.310 10.992 1.00 82.31 132 GLU A C 1
ATOM 1090 O O . GLU A 1 132 ? -7.451 -14.481 10.605 1.00 82.31 132 GLU A O 1
ATOM 1095 N N . TYR A 1 133 ? -9.017 -16.041 10.156 1.00 83.94 133 TYR A N 1
ATOM 1096 C CA . TYR A 1 133 ? -8.923 -15.947 8.695 1.00 83.94 133 TYR A CA 1
ATOM 1097 C C . TYR A 1 133 ? -9.644 -14.726 8.121 1.00 83.94 133 TYR A C 1
ATOM 1099 O O . TYR A 1 133 ? -9.481 -14.406 6.942 1.00 83.94 133 TYR A O 1
ATOM 1107 N N . LEU A 1 134 ? -10.443 -14.027 8.931 1.00 84.69 134 LEU A N 1
ATOM 1108 C CA . LEU A 1 134 ? -11.148 -12.845 8.466 1.00 84.69 134 LEU A CA 1
ATOM 1109 C C . LEU A 1 134 ? -10.230 -11.608 8.449 1.00 84.69 134 LEU A C 1
ATOM 1111 O O . LEU A 1 134 ? -9.446 -11.377 9.376 1.00 84.69 134 LEU A O 1
ATOM 1115 N N . PRO A 1 135 ? -10.377 -10.736 7.440 1.00 85.81 135 PRO A N 1
ATOM 1116 C CA . PRO A 1 135 ? -9.703 -9.445 7.400 1.00 85.81 135 PRO A CA 1
ATOM 1117 C C . PRO A 1 135 ? -10.042 -8.582 8.615 1.00 85.81 135 PRO A C 1
ATOM 1119 O O . PRO A 1 135 ? -11.143 -8.655 9.166 1.00 85.81 135 PRO A O 1
ATOM 1122 N N . CYS A 1 136 ? -9.119 -7.690 8.988 1.00 89.06 136 CYS A N 1
ATOM 1123 C CA . CYS A 1 136 ? -9.296 -6.792 10.135 1.00 89.06 136 CYS A CA 1
ATOM 1124 C C . CYS A 1 136 ? -10.575 -5.945 10.037 1.00 89.06 136 CYS A C 1
ATOM 1126 O O . CYS A 1 136 ? -11.239 -5.749 11.050 1.00 89.06 136 CYS A O 1
ATOM 1128 N N . ASP A 1 137 ? -10.948 -5.495 8.836 1.00 85.81 137 ASP A N 1
ATOM 1129 C CA . ASP A 1 137 ? -12.166 -4.703 8.625 1.00 85.81 137 ASP A CA 1
ATOM 1130 C C . ASP A 1 137 ? -13.435 -5.513 8.896 1.00 85.81 137 ASP A C 1
ATOM 1132 O O . ASP A 1 137 ? -14.323 -5.062 9.617 1.00 85.81 137 ASP A O 1
ATOM 1136 N N . THR A 1 138 ? -13.500 -6.740 8.374 1.00 85.88 138 THR A N 1
ATOM 1137 C CA . THR A 1 138 ? -14.626 -7.646 8.613 1.00 85.88 138 THR A CA 1
ATOM 1138 C C . THR A 1 138 ? -14.720 -7.993 10.094 1.00 85.88 138 THR A C 1
ATOM 1140 O O . THR A 1 138 ? -15.795 -7.918 10.678 1.00 85.88 138 THR A O 1
ATOM 1143 N N . ARG A 1 139 ? -13.594 -8.304 10.744 1.00 88.25 139 ARG A N 1
ATOM 1144 C CA . ARG A 1 139 ? -13.554 -8.584 12.188 1.00 88.25 139 ARG A CA 1
ATOM 1145 C C . ARG A 1 139 ? -14.009 -7.392 13.023 1.00 88.25 139 ARG A C 1
ATOM 1147 O O . ARG A 1 139 ? -14.730 -7.586 13.997 1.00 88.25 139 ARG A O 1
ATOM 1154 N N . LEU A 1 140 ? -13.595 -6.178 12.659 1.00 90.50 140 LEU A N 1
ATOM 1155 C CA . LEU A 1 140 ? -14.035 -4.957 13.328 1.00 90.50 140 LEU A CA 1
ATOM 1156 C C . LEU A 1 140 ? -15.550 -4.775 13.192 1.00 90.50 140 LEU A C 1
ATOM 1158 O O . LEU A 1 140 ? -16.208 -4.579 14.209 1.00 90.50 140 LEU A O 1
ATOM 1162 N N . LEU A 1 141 ? -16.106 -4.932 11.986 1.00 87.94 141 LEU A N 1
ATOM 1163 C CA . LEU A 1 141 ? -17.554 -4.876 11.756 1.00 87.94 141 LEU A CA 1
ATOM 1164 C C . LEU A 1 141 ? -18.304 -5.890 12.635 1.00 87.94 141 LEU A C 1
ATOM 1166 O O . LEU A 1 141 ? -19.257 -5.534 13.320 1.00 87.94 141 LEU A O 1
ATOM 1170 N N . LEU A 1 142 ? -17.832 -7.139 12.686 1.00 86.25 142 LEU A N 1
ATOM 1171 C CA . LEU A 1 142 ? -18.420 -8.183 13.531 1.00 86.25 142 LEU A CA 1
ATOM 1172 C C . LEU A 1 142 ? -18.403 -7.820 15.019 1.00 86.25 142 LEU A C 1
ATOM 1174 O O . LEU A 1 142 ? -19.371 -8.069 15.738 1.00 86.25 142 LEU A O 1
ATOM 1178 N N . LEU A 1 143 ? -17.298 -7.242 15.493 1.00 88.19 143 LEU A N 1
ATOM 1179 C CA . LEU A 1 143 ? -17.169 -6.787 16.875 1.00 88.19 143 LEU A CA 1
ATOM 1180 C C . LEU A 1 143 ? -18.109 -5.614 17.174 1.00 88.19 143 LEU A C 1
ATOM 1182 O O . LEU A 1 143 ? -18.716 -5.595 18.244 1.00 88.19 143 LEU A O 1
ATOM 1186 N N . GLU A 1 144 ? -18.256 -4.666 16.249 1.00 89.56 144 GLU A N 1
ATOM 1187 C CA . GLU A 1 144 ? -19.197 -3.547 16.368 1.00 89.56 144 GLU A CA 1
ATOM 1188 C C . GLU A 1 144 ? -20.644 -4.052 16.464 1.00 89.56 144 GLU A C 1
ATOM 1190 O O . GLU A 1 144 ? -21.371 -3.644 17.371 1.00 89.56 144 GLU A O 1
ATOM 1195 N N . THR A 1 145 ? -21.034 -5.005 15.611 1.00 86.50 145 THR A N 1
ATOM 1196 C CA . THR A 1 145 ? -22.367 -5.627 15.635 1.00 86.50 145 THR A CA 1
ATOM 1197 C C . THR A 1 145 ? -22.611 -6.431 16.911 1.00 86.50 145 THR A C 1
ATOM 1199 O O . THR A 1 145 ? -23.703 -6.378 17.472 1.00 86.50 145 THR A O 1
ATOM 1202 N N . LYS A 1 146 ? -21.603 -7.161 17.408 1.00 85.12 146 LYS A N 1
ATOM 1203 C CA . LYS A 1 146 ? -21.712 -7.962 18.640 1.00 85.12 146 LYS A CA 1
ATOM 1204 C C . LYS A 1 146 ? -21.772 -7.104 19.906 1.00 85.12 146 LYS A C 1
ATOM 1206 O O . LYS A 1 146 ? -22.369 -7.518 20.899 1.00 85.12 146 LYS A O 1
ATOM 1211 N N . TYR A 1 147 ? -21.153 -5.924 19.893 1.00 90.25 147 TYR A N 1
ATOM 1212 C CA . TYR A 1 147 ? -21.081 -5.021 21.043 1.00 90.25 147 TYR A CA 1
ATOM 1213 C C . TYR A 1 147 ? -21.579 -3.604 20.689 1.00 90.25 147 TYR A C 1
ATOM 1215 O O . TYR A 1 147 ? -20.816 -2.638 20.816 1.00 90.25 147 TYR A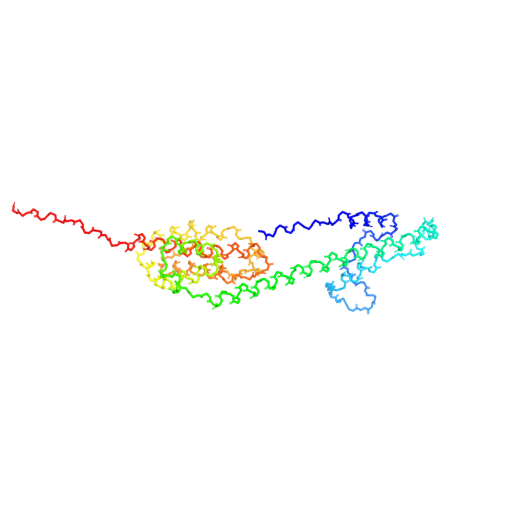 O 1
ATOM 1223 N N . PRO A 1 148 ? -22.863 -3.432 20.317 1.00 90.50 148 PRO A N 1
ATOM 1224 C CA . PRO A 1 148 ? -23.391 -2.147 19.844 1.00 90.50 148 PRO A CA 1
ATOM 1225 C C . PRO A 1 148 ? -23.362 -1.066 20.938 1.00 90.50 148 PRO A C 1
ATOM 1227 O O . PRO A 1 148 ? -23.088 0.104 20.679 1.00 90.50 148 PRO A O 1
ATOM 1230 N N . ASP A 1 149 ? -23.527 -1.462 22.204 1.00 92.94 149 ASP A N 1
ATOM 1231 C CA . ASP A 1 149 ? -23.488 -0.563 23.362 1.00 92.94 149 ASP A CA 1
ATOM 1232 C C . ASP A 1 149 ? -22.066 -0.192 23.822 1.00 92.94 149 ASP A C 1
ATOM 1234 O O . ASP A 1 149 ? -21.898 0.376 24.904 1.00 92.94 149 ASP A O 1
ATOM 1238 N N . THR A 1 150 ? -21.013 -0.499 23.054 1.00 92.56 150 THR A N 1
ATOM 1239 C CA . THR A 1 150 ? -19.612 -0.272 23.466 1.00 92.56 150 THR A CA 1
ATOM 1240 C C . THR A 1 150 ? -19.373 1.158 23.952 1.00 92.56 150 THR A C 1
ATOM 1242 O O . THR A 1 150 ? -18.832 1.353 25.045 1.00 92.56 150 THR A O 1
ATOM 1245 N N . LYS A 1 151 ? -19.849 2.160 23.201 1.00 92.62 151 LYS A N 1
ATOM 1246 C CA . LYS A 1 151 ? -19.701 3.582 23.548 1.00 92.62 151 LYS A CA 1
ATOM 1247 C C . LYS A 1 151 ? -20.451 3.952 24.833 1.00 92.62 151 LYS A C 1
ATOM 1249 O O . LYS A 1 151 ? -19.929 4.687 25.671 1.00 92.62 151 LYS A O 1
ATOM 1254 N N . LYS A 1 152 ? -21.658 3.408 25.025 1.00 92.31 152 LYS A N 1
ATOM 1255 C CA . LYS A 1 152 ? -22.467 3.600 26.240 1.00 92.31 152 LYS A CA 1
ATOM 1256 C C . LYS A 1 152 ? -21.813 2.932 27.450 1.00 92.31 152 LYS A C 1
ATOM 1258 O O . LYS A 1 152 ? -21.758 3.520 28.524 1.00 92.31 152 LYS A O 1
ATOM 1263 N N . ASN A 1 153 ? -21.242 1.744 27.276 1.00 91.88 153 ASN A N 1
ATOM 1264 C CA . ASN A 1 153 ? -20.544 1.014 28.331 1.00 91.88 153 ASN A CA 1
ATOM 1265 C C . ASN A 1 153 ? -19.266 1.723 28.804 1.00 91.88 153 ASN A C 1
ATOM 1267 O O . ASN A 1 153 ? -18.973 1.692 30.000 1.00 91.88 153 ASN A O 1
ATOM 1271 N N . MET A 1 154 ? -18.576 2.459 27.926 1.00 93.06 154 MET A N 1
ATOM 1272 C CA . MET A 1 154 ? -17.448 3.313 28.325 1.00 93.06 154 MET A CA 1
ATOM 1273 C C . MET A 1 154 ? -17.852 4.435 29.293 1.00 93.06 154 MET A C 1
ATOM 1275 O O . MET A 1 154 ? -17.028 4.901 30.082 1.00 93.06 154 MET A O 1
ATOM 1279 N N . GLN A 1 155 ? -19.131 4.830 29.331 1.00 92.12 155 GLN A N 1
ATOM 1280 C CA . GLN A 1 155 ? -19.628 5.792 30.322 1.00 92.12 155 GLN A CA 1
ATOM 1281 C C . GLN A 1 155 ? -19.590 5.251 31.756 1.00 92.12 155 GLN A C 1
ATOM 1283 O O . GLN A 1 155 ? -19.748 6.027 32.692 1.00 92.12 155 GLN A O 1
ATOM 1288 N N . LYS A 1 156 ? -19.341 3.957 31.973 1.00 91.25 156 LYS A N 1
ATOM 1289 C CA . LYS A 1 156 ? -19.146 3.381 33.315 1.00 91.25 156 LYS A CA 1
ATOM 1290 C C . LYS A 1 156 ? -17.694 3.469 33.795 1.00 91.25 156 LYS A C 1
ATOM 1292 O O . LYS A 1 156 ? -17.425 3.275 34.976 1.00 91.25 156 LYS A O 1
ATOM 1297 N N . TRP A 1 157 ? -16.749 3.796 32.912 1.00 92.44 157 TRP A N 1
ATOM 1298 C CA . TRP A 1 157 ? -15.329 3.859 33.262 1.00 92.44 157 TRP A CA 1
ATOM 1299 C C . TRP A 1 157 ? -15.049 5.058 34.165 1.00 92.44 157 TRP A C 1
ATOM 1301 O O . TRP A 1 157 ? -15.666 6.113 34.015 1.00 92.44 157 TRP A O 1
ATOM 1311 N N . LYS A 1 158 ? -14.094 4.944 35.089 1.00 91.00 158 LYS A N 1
ATOM 1312 C CA . LYS A 1 158 ? -13.602 6.117 35.828 1.00 91.00 158 LYS A CA 1
ATOM 1313 C C . LYS A 1 158 ? -12.861 7.059 34.872 1.00 91.00 158 LYS A C 1
ATOM 1315 O O . LYS A 1 158 ? -12.219 6.592 33.931 1.00 91.00 158 LYS A O 1
ATOM 1320 N N . VAL A 1 159 ? -12.927 8.370 35.125 1.00 89.12 159 VAL A N 1
ATOM 1321 C CA . VAL A 1 159 ? -12.263 9.389 34.284 1.00 89.12 159 VAL A CA 1
ATOM 1322 C C . VAL A 1 159 ? -10.761 9.122 34.179 1.00 89.12 159 VAL A C 1
ATOM 1324 O O . VAL A 1 159 ? -10.224 9.146 33.076 1.00 89.12 159 VAL A O 1
ATOM 1327 N N . ASP A 1 160 ? -10.106 8.746 35.280 1.00 89.00 160 ASP A N 1
ATOM 1328 C CA . ASP A 1 160 ? -8.678 8.397 35.273 1.00 89.00 160 ASP A CA 1
ATOM 1329 C C . ASP A 1 160 ? -8.364 7.187 34.387 1.00 89.00 160 ASP A C 1
ATOM 1331 O O . ASP A 1 160 ? -7.342 7.162 33.705 1.00 89.00 160 ASP A O 1
ATOM 1335 N N . GLY A 1 161 ? -9.268 6.202 34.341 1.00 89.94 161 GLY A N 1
ATOM 1336 C CA . GLY A 1 161 ? -9.141 5.039 33.462 1.00 89.94 161 GLY A CA 1
ATOM 1337 C C . GLY A 1 161 ? -9.234 5.420 31.984 1.00 89.94 161 GLY A C 1
ATOM 1338 O O . GLY A 1 161 ? -8.412 4.977 31.185 1.00 89.94 161 GLY A O 1
ATOM 1339 N N . LEU A 1 162 ? -10.181 6.297 31.631 1.00 90.88 162 LEU A N 1
ATOM 1340 C CA . LEU A 1 162 ? -10.305 6.844 30.274 1.00 90.88 162 LEU A CA 1
ATOM 1341 C C . LEU A 1 162 ? -9.082 7.677 29.886 1.00 90.88 162 LEU A C 1
ATOM 1343 O O . LEU A 1 162 ? -8.538 7.488 28.803 1.00 90.88 162 LEU A O 1
ATOM 1347 N N . LYS A 1 163 ? -8.614 8.551 30.783 1.00 90.06 163 LYS A N 1
ATOM 1348 C CA . LYS A 1 163 ? -7.423 9.380 30.569 1.00 90.06 163 LYS A CA 1
ATOM 1349 C C . LYS A 1 163 ? -6.173 8.527 30.366 1.00 90.06 163 LYS A C 1
ATOM 1351 O O . LYS A 1 163 ? -5.385 8.819 29.468 1.00 90.06 163 LYS A O 1
ATOM 1356 N N . LYS A 1 164 ? -6.004 7.469 31.169 1.00 91.38 164 LYS A N 1
ATOM 1357 C CA . LYS A 1 164 ? -4.905 6.510 31.017 1.00 91.38 164 LYS A CA 1
ATOM 1358 C C . LYS A 1 164 ? -4.976 5.831 29.652 1.00 91.38 164 LYS A C 1
ATOM 1360 O O . LYS A 1 164 ? -4.030 5.961 28.890 1.00 91.38 164 LYS A O 1
ATOM 1365 N N . PHE A 1 165 ? -6.107 5.210 29.310 1.00 92.69 165 PHE A N 1
ATOM 1366 C CA . PHE A 1 165 ? -6.291 4.534 28.020 1.00 92.69 165 PHE A CA 1
ATOM 1367 C C . PHE A 1 165 ? -6.048 5.469 26.826 1.00 92.69 165 PHE A C 1
ATOM 1369 O O . PHE A 1 165 ? -5.334 5.124 25.885 1.00 92.69 165 PHE A O 1
ATOM 1376 N N . TYR A 1 166 ? -6.586 6.687 26.885 1.00 90.75 166 TYR A N 1
ATOM 1377 C CA . TYR A 1 166 ? -6.381 7.686 25.844 1.00 90.75 166 TYR A CA 1
ATOM 1378 C C . TYR A 1 166 ? -4.896 8.028 25.660 1.00 90.75 166 TYR A C 1
ATOM 1380 O O . TYR A 1 166 ? -4.406 8.015 24.537 1.00 90.75 166 TYR A O 1
ATOM 1388 N N . ARG A 1 167 ? -4.150 8.269 26.746 1.00 88.25 167 ARG A N 1
ATOM 1389 C CA . ARG A 1 167 ? -2.729 8.650 26.669 1.00 88.25 167 ARG A CA 1
ATOM 1390 C C . ARG A 1 167 ? -1.790 7.495 26.321 1.00 88.25 167 ARG A C 1
ATOM 1392 O O . ARG A 1 167 ? -0.855 7.710 25.568 1.00 88.25 167 ARG A O 1
ATOM 1399 N N . THR A 1 168 ? -2.010 6.303 26.868 1.00 89.44 168 THR A N 1
ATOM 1400 C CA . THR A 1 168 ? -1.056 5.180 26.755 1.00 89.44 168 THR A CA 1
ATOM 1401 C C . THR A 1 168 ? -1.386 4.199 25.639 1.00 89.44 168 THR A C 1
ATOM 1403 O O . THR A 1 168 ? -0.631 3.271 25.381 1.00 89.44 168 THR A O 1
ATOM 1406 N N . THR A 1 169 ? -2.577 4.292 25.052 1.00 89.88 169 THR A N 1
ATOM 1407 C CA . THR A 1 169 ? -3.019 3.332 24.033 1.00 89.88 169 THR A CA 1
ATOM 1408 C C . THR A 1 169 ? -3.413 4.057 22.763 1.00 89.88 169 THR A C 1
ATOM 1410 O O . THR A 1 169 ? -2.854 3.778 21.706 1.00 89.88 169 THR A O 1
ATOM 1413 N N . VAL A 1 170 ? -4.322 5.029 22.856 1.00 89.69 170 VAL A N 1
ATOM 1414 C CA . VAL A 1 170 ? -4.784 5.761 21.669 1.00 89.69 170 VAL A CA 1
ATOM 1415 C C . VAL A 1 170 ? -3.714 6.724 21.169 1.00 89.69 170 VAL A C 1
ATOM 1417 O O . VAL A 1 170 ? -3.309 6.630 20.015 1.00 89.69 170 VAL A O 1
ATOM 1420 N N . HIS A 1 171 ? -3.190 7.593 22.031 1.00 85.88 171 HIS A N 1
ATOM 1421 C CA . HIS A 1 171 ? -2.164 8.559 21.648 1.00 85.88 171 HIS A CA 1
ATOM 1422 C C . HIS A 1 171 ? -0.860 7.877 21.191 1.00 85.88 171 HIS A C 1
ATOM 1424 O O . HIS A 1 171 ? -0.272 8.266 20.186 1.00 85.88 171 HIS A O 1
ATOM 1430 N N . ASP A 1 172 ? -0.433 6.803 21.859 1.00 85.62 172 ASP A N 1
ATOM 1431 C CA . ASP A 1 172 ? 0.754 6.051 21.429 1.00 85.62 172 ASP A CA 1
ATOM 1432 C C . ASP A 1 172 ? 0.571 5.388 20.055 1.00 85.62 172 ASP A C 1
ATOM 1434 O O . ASP A 1 172 ? 1.527 5.324 19.279 1.00 85.62 172 ASP A O 1
ATOM 1438 N N . SER A 1 173 ? -0.652 4.966 19.702 1.00 85.56 173 SER A N 1
ATOM 1439 C CA . SER A 1 173 ? -0.932 4.414 18.367 1.00 85.56 173 SER A CA 1
ATOM 1440 C C . SER A 1 173 ? -0.753 5.442 17.243 1.00 85.56 173 SER A C 1
ATOM 1442 O O . SER A 1 173 ? -0.375 5.075 16.129 1.00 85.56 173 SER A O 1
ATOM 1444 N N . VAL A 1 174 ? -0.956 6.729 17.541 1.00 84.12 174 VAL A N 1
ATOM 1445 C CA . VAL A 1 174 ? -0.907 7.817 16.551 1.00 84.12 174 VAL A CA 1
ATOM 1446 C C . VAL A 1 174 ? 0.421 8.569 16.545 1.00 84.12 174 VAL A C 1
ATOM 1448 O O . VAL A 1 174 ? 0.788 9.154 15.531 1.00 84.12 174 VAL A O 1
ATOM 1451 N N . LYS A 1 175 ? 1.194 8.499 17.636 1.00 78.69 175 LYS A N 1
ATOM 1452 C CA . LYS A 1 175 ? 2.477 9.201 17.803 1.00 78.69 175 LYS A CA 1
ATOM 1453 C C . LYS A 1 175 ? 3.509 8.867 16.719 1.00 78.69 175 LYS A C 1
ATOM 1455 O O . LYS A 1 175 ? 4.375 9.682 16.420 1.00 78.69 175 LYS A O 1
ATOM 1460 N N . THR A 1 176 ? 3.449 7.666 16.149 1.00 71.44 176 THR A N 1
ATOM 1461 C CA . THR A 1 176 ? 4.405 7.188 15.134 1.00 71.44 176 THR A CA 1
ATOM 1462 C C . THR A 1 176 ? 3.948 7.445 13.697 1.00 71.44 176 THR A C 1
ATOM 1464 O O . THR A 1 176 ? 4.657 7.094 12.749 1.00 71.44 176 THR A O 1
ATOM 1467 N N . ILE A 1 177 ? 2.781 8.067 13.502 1.00 75.06 177 ILE A N 1
ATOM 1468 C CA . ILE A 1 177 ? 2.278 8.396 12.172 1.00 75.06 177 ILE A CA 1
ATOM 1469 C C . ILE A 1 177 ? 3.052 9.617 11.647 1.00 75.06 177 ILE A C 1
ATOM 1471 O O . ILE A 1 177 ? 2.885 10.730 12.133 1.00 75.06 177 ILE A O 1
ATOM 1475 N N . ARG A 1 178 ? 3.904 9.415 10.633 1.00 66.38 178 ARG A N 1
ATOM 1476 C CA . ARG A 1 178 ? 4.634 10.512 9.969 1.00 66.38 178 ARG A CA 1
ATOM 1477 C C . ARG A 1 178 ? 3.666 11.421 9.198 1.00 66.38 178 ARG A C 1
ATOM 1479 O O . ARG A 1 178 ? 2.927 10.918 8.349 1.00 66.38 178 ARG A O 1
ATOM 1486 N N . GLU A 1 179 ? 3.715 12.730 9.459 1.00 62.38 179 GLU A N 1
ATOM 1487 C CA . GLU A 1 179 ? 2.754 13.732 8.960 1.00 62.38 179 GLU A CA 1
ATOM 1488 C C . GLU A 1 179 ? 2.576 13.735 7.437 1.00 62.38 179 GLU A C 1
ATOM 1490 O O . GLU A 1 179 ? 1.441 13.671 6.966 1.00 62.38 179 GLU A O 1
ATOM 1495 N N . ASP A 1 180 ? 3.664 13.743 6.663 1.00 60.97 180 ASP A N 1
ATOM 1496 C CA . ASP A 1 180 ? 3.589 13.861 5.196 1.00 60.97 180 ASP A CA 1
ATOM 1497 C C . ASP A 1 180 ? 2.831 12.698 4.556 1.00 60.97 180 ASP A C 1
ATOM 1499 O O . ASP A 1 180 ? 2.063 12.865 3.609 1.00 60.97 180 ASP A O 1
ATOM 1503 N N . TYR A 1 181 ? 3.002 11.501 5.116 1.00 60.78 181 TYR A N 1
ATOM 1504 C CA . TYR A 1 181 ? 2.325 10.311 4.629 1.00 60.78 181 TYR A CA 1
ATOM 1505 C C . TYR A 1 181 ? 0.884 10.228 5.150 1.00 60.78 181 TYR A C 1
ATOM 1507 O O . TYR A 1 181 ? -0.034 9.894 4.396 1.00 60.78 181 TYR A O 1
ATOM 1515 N N . ALA A 1 182 ? 0.675 10.576 6.425 1.00 59.59 182 ALA A N 1
ATOM 1516 C CA . ALA A 1 182 ? -0.633 10.593 7.075 1.00 59.59 182 ALA A CA 1
ATOM 1517 C C . ALA A 1 182 ? -1.632 11.456 6.311 1.00 59.59 182 ALA A C 1
ATOM 1519 O O . ALA A 1 182 ? -2.725 10.988 6.023 1.00 59.59 182 ALA A O 1
ATOM 1520 N N . ARG A 1 183 ? -1.223 12.669 5.914 1.00 64.88 183 ARG A N 1
ATOM 1521 C CA . ARG A 1 183 ? -2.075 13.644 5.212 1.00 64.88 183 ARG A CA 1
ATOM 1522 C C . ARG A 1 183 ? -2.652 13.113 3.899 1.00 64.88 183 ARG A C 1
ATOM 1524 O O . ARG A 1 183 ? -3.658 13.625 3.424 1.00 64.88 183 ARG A O 1
ATOM 1531 N N . THR A 1 184 ? -2.033 12.087 3.314 1.00 71.25 184 THR A N 1
ATOM 1532 C CA . THR A 1 184 ? -2.502 11.476 2.063 1.00 71.25 184 THR A CA 1
ATOM 1533 C C . THR A 1 184 ? -3.432 10.278 2.276 1.00 71.25 184 THR A C 1
ATOM 1535 O O . THR A 1 184 ? -4.262 9.997 1.409 1.00 71.25 184 THR A O 1
ATOM 1538 N N . CYS A 1 185 ? -3.305 9.568 3.403 1.00 80.44 185 CYS A N 1
ATOM 1539 C CA . CYS A 1 185 ? -4.004 8.300 3.664 1.00 80.44 185 CYS A CA 1
ATOM 1540 C C . CYS A 1 185 ? -5.058 8.379 4.764 1.00 80.44 185 CYS A C 1
ATOM 1542 O O . CYS A 1 185 ? -5.993 7.588 4.767 1.00 80.44 185 CYS A O 1
ATOM 1544 N N . LEU A 1 186 ? -4.885 9.276 5.723 1.00 84.88 186 LEU A N 1
ATOM 1545 C CA . LEU A 1 186 ? -5.746 9.446 6.879 1.00 84.88 186 LEU A CA 1
ATOM 1546 C C . LEU A 1 186 ? -6.372 10.831 6.807 1.00 84.88 186 LEU A C 1
ATOM 1548 O O . LEU A 1 186 ? -5.725 11.802 6.411 1.00 84.88 186 LEU A O 1
ATOM 1552 N N . THR A 1 187 ? -7.627 10.929 7.222 1.00 79.81 187 THR A N 1
ATOM 1553 C CA . THR A 1 187 ? -8.258 12.228 7.431 1.00 79.81 187 THR A CA 1
ATOM 1554 C C . THR A 1 187 ? -7.468 12.992 8.489 1.00 79.81 187 THR A C 1
ATOM 1556 O O . THR A 1 187 ? -7.136 12.431 9.534 1.00 79.81 187 THR A O 1
ATOM 1559 N N . ILE A 1 188 ? -7.160 14.262 8.218 1.00 71.69 188 ILE A N 1
ATOM 1560 C CA . ILE A 1 188 ? -6.462 15.122 9.177 1.00 71.69 188 ILE A CA 1
ATOM 1561 C C . ILE A 1 188 ? -7.330 15.227 10.432 1.00 71.69 188 ILE A C 1
ATOM 1563 O O . ILE A 1 188 ? -8.488 15.640 10.367 1.00 71.69 188 ILE A O 1
ATOM 1567 N N . HIS A 1 189 ? -6.766 14.816 11.564 1.00 72.00 189 HIS A N 1
ATOM 1568 C CA . HIS A 1 189 ? -7.418 14.855 12.864 1.00 72.00 189 HIS A CA 1
ATOM 1569 C C . HIS A 1 189 ? -6.498 15.560 13.858 1.00 72.00 189 HIS A C 1
ATOM 1571 O O . HIS A 1 189 ? -5.418 15.060 14.175 1.00 72.00 189 HIS A O 1
ATOM 1577 N N . ASP A 1 190 ? -6.929 16.723 14.345 1.00 71.12 190 ASP A N 1
ATOM 1578 C CA . ASP A 1 190 ? -6.191 17.487 15.349 1.00 71.12 190 ASP A CA 1
ATOM 1579 C C . ASP A 1 190 ? -6.348 16.829 16.722 1.00 71.12 190 ASP A C 1
ATOM 1581 O O . ASP A 1 190 ? -7.358 16.992 17.414 1.00 71.12 190 ASP A O 1
ATOM 1585 N N . PHE A 1 191 ? -5.329 16.068 17.117 1.00 73.50 191 PHE A N 1
ATOM 1586 C CA . PHE A 1 191 ? -5.317 15.338 18.378 1.00 73.50 191 PHE A CA 1
ATOM 1587 C C . PHE A 1 191 ? -5.362 16.275 19.583 1.00 73.50 191 PHE A C 1
ATOM 1589 O O . PHE A 1 191 ? -4.435 17.044 19.849 1.00 73.50 191 PHE A O 1
ATOM 1596 N N . LYS A 1 192 ? -6.418 16.153 20.393 1.00 74.25 192 LYS A N 1
ATOM 1597 C CA . LYS A 1 192 ? -6.543 16.946 21.621 1.00 74.25 192 LYS A CA 1
ATOM 1598 C C . LYS A 1 192 ? -5.763 16.313 22.771 1.00 74.25 192 LYS A C 1
ATOM 1600 O O . LYS A 1 192 ? -6.187 15.317 23.352 1.00 74.25 192 LYS A O 1
ATOM 1605 N N . LEU A 1 193 ? -4.637 16.913 23.157 1.00 68.00 193 LEU A N 1
ATOM 1606 C CA . LEU A 1 193 ? -3.826 16.458 24.302 1.00 68.00 193 LEU A CA 1
ATOM 1607 C C . LEU A 1 193 ? -4.480 16.742 25.667 1.00 68.00 193 LEU A C 1
ATOM 1609 O O . LEU A 1 193 ? -4.274 15.997 26.633 1.00 68.00 193 LEU A O 1
ATOM 1613 N N . SER A 1 194 ? -5.271 17.814 25.750 1.00 73.19 194 SER A N 1
ATOM 1614 C CA . SER A 1 194 ? -5.969 18.231 26.966 1.00 73.19 194 SER A CA 1
ATOM 1615 C C . SER A 1 194 ? -7.477 18.092 26.787 1.00 73.19 194 SER A C 1
ATOM 1617 O O . SER A 1 194 ? -8.104 18.849 26.049 1.00 73.19 194 SER A O 1
ATOM 1619 N N . ILE A 1 195 ? -8.053 17.096 27.460 1.00 81.12 195 ILE A N 1
ATOM 1620 C CA . ILE A 1 195 ? -9.492 16.834 27.487 1.00 81.12 195 ILE A CA 1
ATOM 1621 C C . ILE A 1 195 ? -9.932 16.800 28.952 1.00 81.12 195 ILE A C 1
ATOM 1623 O O . ILE A 1 195 ? -9.280 16.181 29.796 1.00 81.12 195 ILE A O 1
ATOM 1627 N N . THR A 1 196 ? -11.033 17.472 29.273 1.00 77.56 196 THR A N 1
ATOM 1628 C CA . THR A 1 196 ? -11.533 17.588 30.653 1.00 77.56 196 THR A CA 1
ATOM 1629 C C . THR A 1 196 ? -12.807 16.783 30.876 1.00 77.56 196 THR A C 1
ATOM 1631 O O . THR A 1 196 ? -12.977 16.180 31.935 1.00 77.56 196 THR A O 1
ATOM 1634 N N . LYS A 1 197 ? -13.692 16.708 29.876 1.00 86.12 197 LYS A N 1
ATOM 1635 C CA . LYS A 1 197 ? -14.972 16.005 29.995 1.00 86.12 197 LYS A CA 1
ATOM 1636 C C . LYS A 1 197 ? -14.857 14.550 29.561 1.00 86.12 197 LYS A C 1
ATOM 1638 O O . LYS A 1 197 ? -14.257 14.212 28.546 1.00 86.12 197 LYS A O 1
ATOM 1643 N N . LYS A 1 198 ? -15.537 13.679 30.304 1.00 86.88 198 LYS A N 1
ATOM 1644 C CA . LYS A 1 198 ? -15.604 12.237 30.038 1.00 86.88 198 LYS A CA 1
ATOM 1645 C C . LYS A 1 198 ? -16.123 11.897 28.636 1.00 86.88 198 LYS A C 1
ATOM 1647 O O . LYS A 1 198 ? -15.553 11.047 27.959 1.00 86.88 198 LYS A O 1
ATOM 1652 N N . GLY A 1 199 ? -17.199 12.563 28.209 1.00 88.81 199 GLY A N 1
ATOM 1653 C CA . GLY A 1 199 ? -17.793 12.357 26.886 1.00 88.81 199 GLY A CA 1
ATOM 1654 C C . GLY A 1 199 ? -16.832 12.710 25.752 1.00 88.81 199 GLY A C 1
ATOM 1655 O O . GLY A 1 199 ? -16.779 11.992 24.758 1.00 88.81 199 GLY A O 1
ATOM 1656 N N . ASP A 1 200 ? -16.015 13.745 25.945 1.00 89.12 200 ASP A N 1
ATOM 1657 C CA . ASP A 1 200 ? -15.038 14.191 24.954 1.00 89.12 200 ASP A CA 1
ATOM 1658 C C . ASP A 1 200 ? -13.906 13.173 24.785 1.00 89.12 200 ASP A C 1
ATOM 1660 O O . ASP A 1 200 ? -13.525 12.898 23.653 1.00 89.12 200 ASP A O 1
ATOM 1664 N N . TYR A 1 201 ? -13.443 12.529 25.868 1.00 90.56 201 TYR A N 1
ATOM 1665 C CA . TYR A 1 201 ? -12.481 11.421 25.765 1.00 90.56 201 TYR A CA 1
ATOM 1666 C C . TYR A 1 201 ? -13.034 10.292 24.898 1.00 90.56 201 TYR A C 1
ATOM 1668 O O . TYR A 1 201 ? -12.361 9.813 23.994 1.00 90.56 201 TYR A O 1
ATOM 1676 N N . ILE A 1 202 ? -14.271 9.870 25.163 1.00 92.88 202 ILE A N 1
ATOM 1677 C CA . ILE A 1 202 ? -14.899 8.772 24.424 1.00 92.88 202 ILE A CA 1
ATOM 1678 C C . ILE A 1 202 ? -15.069 9.160 22.952 1.00 92.88 202 ILE A C 1
ATOM 1680 O O . ILE A 1 202 ? -14.722 8.379 22.073 1.00 92.88 202 ILE A O 1
ATOM 1684 N N . ASN A 1 203 ? -15.562 10.365 22.671 1.00 92.12 203 ASN A N 1
ATOM 1685 C CA . ASN A 1 203 ? -15.720 10.841 21.299 1.00 92.12 203 ASN A CA 1
ATOM 1686 C C . ASN A 1 203 ? -14.382 10.901 20.557 1.00 92.12 203 ASN A C 1
ATOM 1688 O O . ASN A 1 203 ? -14.311 10.446 19.422 1.00 92.12 203 ASN A O 1
ATOM 1692 N N . GLU A 1 204 ? -13.330 11.408 21.197 1.00 91.00 204 GLU A N 1
ATOM 1693 C CA . GLU A 1 204 ? -12.003 11.495 20.594 1.00 91.00 204 GLU A CA 1
ATOM 1694 C C . GLU A 1 204 ? -11.425 10.108 20.289 1.00 91.00 204 GLU A C 1
ATOM 1696 O O . GLU A 1 204 ? -10.957 9.872 19.182 1.00 91.00 204 GLU A O 1
ATOM 1701 N N . ILE A 1 205 ? -11.539 9.154 21.220 1.00 93.38 205 ILE A N 1
ATOM 1702 C CA . ILE A 1 205 ? -11.115 7.761 21.003 1.00 93.38 205 ILE A CA 1
ATOM 1703 C C . ILE A 1 205 ? -11.786 7.172 19.752 1.00 93.38 205 ILE A C 1
ATOM 1705 O O . ILE A 1 205 ? -11.113 6.560 18.924 1.00 93.38 205 ILE A O 1
ATOM 1709 N N . PHE A 1 206 ? -13.098 7.370 19.597 1.00 93.81 206 PHE A N 1
ATOM 1710 C CA . PHE A 1 206 ? -13.828 6.862 18.434 1.00 93.81 206 PHE A CA 1
ATOM 1711 C C . PHE A 1 206 ? -13.457 7.584 17.137 1.00 93.81 206 PHE A C 1
ATOM 1713 O O . PHE A 1 206 ? -13.330 6.917 16.119 1.00 93.81 206 PHE A O 1
ATOM 1720 N N . LYS A 1 207 ? -13.169 8.892 17.168 1.00 92.00 207 LYS A N 1
ATOM 1721 C CA . LYS A 1 207 ? -12.639 9.597 15.987 1.00 92.00 207 LYS A CA 1
ATOM 1722 C C . LYS A 1 207 ? -11.332 8.986 15.488 1.00 92.00 207 LYS A C 1
ATOM 1724 O O . LYS A 1 207 ? -11.150 8.854 14.285 1.00 92.00 207 LYS A O 1
ATOM 1729 N N . VAL A 1 208 ? -10.442 8.575 16.392 1.00 91.56 208 VAL A N 1
ATOM 1730 C CA . VAL A 1 208 ? -9.181 7.913 16.017 1.00 91.56 208 VAL A CA 1
ATOM 1731 C C . VAL A 1 208 ? -9.432 6.537 15.404 1.00 91.56 208 VAL A C 1
ATOM 1733 O O . VAL A 1 208 ? -8.815 6.186 14.399 1.00 91.56 208 VAL A O 1
ATOM 1736 N N . ILE A 1 209 ? -10.358 5.762 15.975 1.00 93.56 209 ILE A N 1
ATOM 1737 C CA . ILE A 1 209 ? -10.769 4.475 15.399 1.00 93.56 209 ILE A CA 1
ATOM 1738 C C . ILE A 1 209 ? -11.344 4.687 13.994 1.00 93.56 209 ILE A C 1
ATOM 1740 O O . ILE A 1 209 ? -10.925 3.997 13.067 1.00 93.56 209 ILE A O 1
ATOM 1744 N N . ASP A 1 210 ? -12.232 5.667 13.819 1.00 92.69 210 ASP A N 1
ATOM 1745 C CA . ASP A 1 210 ? -12.848 5.991 12.531 1.00 92.69 210 ASP A CA 1
ATOM 1746 C C . ASP A 1 210 ? -11.823 6.499 11.511 1.00 92.69 210 ASP A C 1
ATOM 1748 O O . ASP A 1 210 ? -11.883 6.126 10.342 1.00 92.69 210 ASP A O 1
ATOM 1752 N N . MET A 1 211 ? -10.840 7.294 11.940 1.00 91.25 211 MET A N 1
ATOM 1753 C CA . MET A 1 211 ? -9.730 7.746 11.097 1.00 91.25 211 MET A CA 1
ATOM 1754 C C . MET A 1 211 ? -8.961 6.552 10.513 1.00 91.25 211 MET A C 1
ATOM 1756 O O . MET A 1 211 ? -8.701 6.512 9.313 1.00 91.25 211 MET A O 1
ATOM 1760 N N . TYR A 1 212 ? -8.630 5.552 11.335 1.00 92.06 212 TYR A N 1
ATOM 1761 C CA . TYR A 1 212 ? -7.966 4.337 10.859 1.00 92.06 212 TYR A CA 1
ATOM 1762 C C . TYR A 1 212 ? -8.885 3.437 10.026 1.00 92.06 212 TYR A C 1
ATOM 1764 O O . TYR A 1 212 ? -8.452 2.871 9.020 1.00 92.06 212 TYR A O 1
ATOM 1772 N N . LYS A 1 213 ? -10.154 3.299 10.427 1.00 91.75 213 LYS A N 1
ATOM 1773 C CA . LYS A 1 213 ? -11.170 2.501 9.726 1.00 91.75 213 LYS A CA 1
ATOM 1774 C C . LYS A 1 213 ? -11.411 3.020 8.311 1.00 91.75 213 LYS A C 1
ATOM 1776 O O . LYS A 1 213 ? -11.554 2.216 7.393 1.00 91.75 213 LYS A O 1
ATOM 1781 N N . ASN A 1 214 ? -11.392 4.338 8.131 1.00 91.44 214 ASN A N 1
ATOM 1782 C CA . ASN A 1 214 ? -11.655 5.012 6.861 1.00 91.44 214 ASN A CA 1
ATOM 1783 C C . ASN A 1 214 ? -10.372 5.408 6.108 1.00 91.44 214 ASN A C 1
ATOM 1785 O O . ASN A 1 214 ? -10.419 6.255 5.218 1.00 91.44 214 ASN A O 1
ATOM 1789 N N . ALA A 1 215 ? -9.226 4.809 6.451 1.00 90.38 215 ALA A N 1
ATOM 1790 C CA . ALA A 1 215 ? -7.965 5.063 5.764 1.00 90.38 215 ALA A CA 1
ATOM 1791 C C . ALA A 1 215 ? -8.065 4.773 4.253 1.00 90.38 215 ALA A C 1
ATOM 1793 O O . ALA A 1 215 ? -8.661 3.779 3.838 1.00 90.38 215 ALA A O 1
ATOM 1794 N N . VAL A 1 216 ? -7.428 5.609 3.435 1.00 87.88 216 VAL A N 1
ATOM 1795 C CA . VAL A 1 216 ? -7.365 5.483 1.974 1.00 87.88 216 VAL A CA 1
ATOM 1796 C C . VAL A 1 216 ? -6.154 4.622 1.578 1.00 87.88 216 VAL A C 1
ATOM 1798 O O . VAL A 1 216 ? -5.047 4.871 2.066 1.00 87.88 216 VAL A O 1
ATOM 1801 N N . PRO A 1 217 ? -6.307 3.629 0.680 1.00 85.81 217 PRO A N 1
ATOM 1802 C CA . PRO A 1 217 ? -5.247 2.682 0.329 1.00 85.81 217 PRO A CA 1
ATOM 1803 C C . PRO A 1 217 ? -4.220 3.260 -0.664 1.00 85.81 217 PRO A C 1
ATOM 1805 O O . PRO A 1 217 ? -4.080 2.761 -1.775 1.00 85.81 217 PRO A O 1
ATOM 1808 N N . ARG A 1 218 ? -3.467 4.306 -0.288 1.00 82.25 218 ARG A N 1
ATOM 1809 C CA . ARG A 1 218 ? -2.360 4.819 -1.132 1.00 82.25 218 ARG A CA 1
ATOM 1810 C C . ARG A 1 218 ? -1.036 4.063 -0.951 1.00 82.25 218 ARG A C 1
ATOM 1812 O O . ARG A 1 218 ? -0.149 4.179 -1.787 1.00 82.25 218 ARG A O 1
ATOM 1819 N N . ASN A 1 219 ? -0.883 3.303 0.133 1.00 80.38 219 ASN A N 1
ATOM 1820 C CA . ASN A 1 219 ? 0.162 2.289 0.326 1.00 80.38 219 ASN A CA 1
ATOM 1821 C C . ASN A 1 219 ? -0.483 1.101 1.026 1.00 80.38 219 ASN A C 1
ATOM 1823 O O . ASN A 1 219 ? -1.093 1.257 2.086 1.00 80.38 219 ASN A O 1
ATOM 1827 N N . ILE A 1 220 ? -0.339 -0.071 0.420 1.00 79.00 220 ILE A N 1
ATOM 1828 C CA . ILE A 1 220 ? -1.055 -1.280 0.821 1.00 79.00 220 ILE A CA 1
ATOM 1829 C C . ILE A 1 220 ? -0.619 -1.748 2.218 1.00 79.00 220 ILE A C 1
ATOM 1831 O O . ILE A 1 220 ? -1.461 -2.037 3.068 1.00 79.00 220 ILE A O 1
ATOM 1835 N N . GLU A 1 221 ? 0.684 -1.761 2.504 1.00 75.81 221 GLU A N 1
ATOM 1836 C CA . GLU A 1 221 ? 1.209 -2.220 3.796 1.00 75.81 221 GLU A CA 1
ATOM 1837 C C . GLU A 1 221 ? 0.707 -1.353 4.954 1.00 75.81 221 GLU A C 1
ATOM 1839 O O . GLU A 1 221 ? 0.214 -1.847 5.974 1.00 75.81 221 GLU A O 1
ATOM 1844 N N . LYS A 1 222 ? 0.784 -0.031 4.778 1.00 83.00 222 LYS A N 1
ATOM 1845 C CA . LYS A 1 222 ? 0.319 0.930 5.779 1.00 83.00 222 LYS A CA 1
ATOM 1846 C C . LYS A 1 222 ? -1.194 0.894 5.925 1.00 83.00 222 LYS A C 1
ATOM 1848 O O . LYS A 1 222 ? -1.678 0.931 7.052 1.00 83.00 222 LYS A O 1
ATOM 1853 N N . TYR A 1 223 ? -1.929 0.752 4.823 1.00 86.56 223 TYR A N 1
ATOM 1854 C CA . TYR A 1 223 ? -3.380 0.582 4.840 1.00 86.56 223 TYR A CA 1
ATOM 1855 C C . TYR A 1 223 ? -3.798 -0.586 5.743 1.00 86.56 223 TYR A C 1
ATOM 1857 O O . TYR A 1 223 ? -4.579 -0.391 6.676 1.00 86.56 223 TYR A O 1
ATOM 1865 N N . HIS A 1 224 ? -3.208 -1.772 5.561 1.00 85.69 224 HIS A N 1
ATOM 1866 C CA . HIS A 1 224 ? -3.496 -2.925 6.420 1.00 85.69 224 HIS A CA 1
ATOM 1867 C C . HIS A 1 224 ? -3.087 -2.698 7.878 1.00 85.69 224 HIS A C 1
ATOM 1869 O O . HIS A 1 224 ? -3.807 -3.110 8.792 1.00 85.69 224 HIS A O 1
ATOM 1875 N N . SER A 1 225 ? -1.961 -2.016 8.111 1.00 88.94 225 SER A N 1
ATOM 1876 C CA . SER A 1 225 ? -1.540 -1.627 9.459 1.00 88.94 225 SER A CA 1
ATOM 1877 C C . SER A 1 225 ? -2.591 -0.746 10.142 1.00 88.94 225 SER A C 1
ATOM 1879 O O . SER A 1 225 ? -2.979 -1.033 11.274 1.00 88.94 225 SER A O 1
ATOM 1881 N N . TYR A 1 226 ? -3.139 0.256 9.447 1.00 90.69 226 TYR A N 1
ATOM 1882 C CA . TYR A 1 226 ? -4.197 1.117 9.982 1.00 90.69 226 TYR A CA 1
ATOM 1883 C C . TYR A 1 226 ? -5.468 0.333 10.312 1.00 90.69 226 TYR A C 1
ATOM 1885 O O . TYR A 1 226 ? -5.975 0.444 11.429 1.00 90.69 226 TYR A O 1
ATOM 1893 N N . LYS A 1 227 ? -5.930 -0.552 9.421 1.00 92.06 227 LYS A N 1
ATOM 1894 C CA . LYS A 1 227 ? -7.100 -1.403 9.707 1.00 92.06 227 LYS A CA 1
ATOM 1895 C C . LYS A 1 227 ? -6.885 -2.297 10.929 1.00 92.06 227 LYS A C 1
ATOM 1897 O O . LYS A 1 227 ? -7.771 -2.447 11.773 1.00 92.06 227 LYS A O 1
ATOM 1902 N N . LYS A 1 228 ? -5.674 -2.836 11.082 1.00 91.94 228 LYS A N 1
ATOM 1903 C CA . LYS A 1 228 ? -5.276 -3.613 12.262 1.00 91.94 228 LYS A CA 1
ATOM 1904 C C . LYS A 1 228 ? -5.274 -2.765 13.536 1.00 91.94 228 LYS A C 1
ATOM 1906 O O . LYS A 1 228 ? -5.675 -3.275 14.582 1.00 91.94 228 LYS A O 1
ATOM 1911 N N . GLN A 1 229 ? -4.853 -1.499 13.473 1.00 92.62 229 GLN A N 1
ATOM 1912 C CA . GLN A 1 229 ? -4.906 -0.587 14.622 1.00 92.62 229 GLN A CA 1
ATOM 1913 C C . GLN A 1 229 ? -6.346 -0.270 15.034 1.00 92.62 229 GLN A C 1
ATOM 1915 O O . GLN A 1 229 ? -6.661 -0.401 16.216 1.00 92.62 229 GLN A O 1
ATOM 1920 N N . ALA A 1 230 ? -7.237 0.037 14.083 1.00 94.81 230 ALA A N 1
ATOM 1921 C CA . ALA A 1 230 ? -8.662 0.245 14.369 1.00 94.81 230 ALA A CA 1
ATOM 1922 C C . ALA A 1 230 ? -9.259 -0.954 15.129 1.00 94.81 230 ALA A C 1
ATOM 1924 O O . ALA A 1 230 ? -9.841 -0.799 16.205 1.00 94.81 230 ALA A O 1
ATOM 1925 N N . MET A 1 231 ? -9.015 -2.168 14.621 1.00 94.69 231 MET A N 1
ATOM 1926 C CA . MET A 1 231 ? -9.466 -3.412 15.248 1.00 94.69 231 MET A CA 1
ATOM 1927 C C . MET A 1 231 ? -8.882 -3.606 16.654 1.00 94.69 231 MET A C 1
ATOM 1929 O O . MET A 1 231 ? -9.618 -3.922 17.588 1.00 94.69 231 MET A O 1
ATOM 1933 N N . LYS A 1 232 ? -7.571 -3.405 16.838 1.00 93.81 232 LYS A N 1
ATOM 1934 C CA . LYS A 1 232 ? -6.915 -3.555 18.148 1.00 93.81 232 LYS A CA 1
ATOM 1935 C C . LYS A 1 232 ? -7.463 -2.578 19.185 1.00 93.81 232 LYS A C 1
ATOM 1937 O O . LYS A 1 232 ? -7.708 -2.979 20.327 1.00 93.81 232 LYS A O 1
ATOM 1942 N N . LEU A 1 233 ? -7.660 -1.318 18.797 1.00 95.25 233 LEU A N 1
ATOM 1943 C CA . LEU A 1 233 ? -8.212 -0.288 19.675 1.00 95.25 233 LEU A CA 1
ATOM 1944 C C . LEU A 1 233 ? -9.630 -0.659 20.113 1.00 95.25 233 LEU A C 1
ATOM 1946 O O . LEU A 1 233 ? -9.918 -0.658 21.310 1.00 95.25 233 LEU A O 1
ATOM 1950 N N . PHE A 1 234 ? -10.480 -1.070 19.170 1.00 95.75 234 PHE A N 1
ATOM 1951 C CA . PHE A 1 234 ? -11.841 -1.499 19.476 1.00 95.75 234 PHE A CA 1
ATOM 1952 C C . PHE A 1 234 ? -11.874 -2.741 20.383 1.00 95.75 234 PHE A C 1
ATOM 1954 O O . PHE A 1 234 ? -12.563 -2.743 21.404 1.00 95.75 234 PHE A O 1
ATOM 1961 N N . MET A 1 235 ? -11.072 -3.773 20.090 1.00 92.75 235 MET A N 1
ATOM 1962 C CA . MET A 1 235 ? -10.967 -4.967 20.944 1.00 92.75 235 MET A CA 1
ATOM 1963 C C . MET A 1 235 ? -10.520 -4.629 22.370 1.00 92.75 235 MET A C 1
ATOM 1965 O O . MET A 1 235 ? -11.052 -5.182 23.331 1.00 92.75 235 MET A O 1
ATOM 1969 N N . SER A 1 236 ? -9.568 -3.704 22.517 1.00 94.31 236 SER A N 1
ATOM 1970 C CA . SER A 1 236 ? -9.094 -3.251 23.830 1.00 94.31 236 SER A CA 1
ATOM 1971 C C . SER A 1 236 ? -10.220 -2.593 24.630 1.00 94.31 236 SER A C 1
ATOM 1973 O O . SER A 1 236 ? -10.373 -2.865 25.821 1.00 94.31 236 SER A O 1
ATOM 1975 N N . ILE A 1 237 ? -11.066 -1.789 23.975 1.00 95.44 237 ILE A N 1
ATOM 1976 C CA . ILE A 1 237 ? -12.251 -1.195 24.606 1.00 95.44 237 ILE A CA 1
ATOM 1977 C C . ILE A 1 237 ? -13.236 -2.282 25.042 1.00 95.44 237 ILE A C 1
ATOM 1979 O O . ILE A 1 237 ? -13.699 -2.262 26.184 1.00 95.44 237 ILE A O 1
ATOM 1983 N N . VAL A 1 238 ? -13.547 -3.241 24.166 1.00 93.19 238 VAL A N 1
ATOM 1984 C CA . VAL A 1 238 ? -14.452 -4.360 24.477 1.00 93.19 238 VAL A CA 1
ATOM 1985 C C . VAL A 1 238 ? -13.938 -5.161 25.675 1.00 93.19 238 VAL A C 1
ATOM 1987 O O . VAL A 1 238 ? -14.705 -5.457 26.594 1.00 93.19 238 VAL A O 1
ATOM 1990 N N . HIS A 1 239 ? -12.638 -5.454 25.713 1.00 92.75 239 HIS A N 1
ATOM 1991 C CA . HIS A 1 239 ? -12.010 -6.171 26.818 1.00 92.75 239 HIS A CA 1
ATOM 1992 C C . HIS A 1 239 ? -12.160 -5.416 28.146 1.00 92.75 239 HIS A C 1
ATOM 1994 O O . HIS A 1 239 ? -12.640 -5.978 29.131 1.00 92.75 239 HIS A O 1
ATOM 2000 N N . ILE A 1 240 ? -11.821 -4.124 28.174 1.00 92.69 240 ILE A N 1
ATOM 2001 C CA . ILE A 1 240 ? -11.931 -3.307 29.389 1.00 92.69 240 ILE A CA 1
ATOM 2002 C C . ILE A 1 240 ? -13.398 -3.172 29.823 1.00 92.69 240 ILE A C 1
ATOM 2004 O O . ILE A 1 240 ? -13.704 -3.306 31.008 1.00 92.69 240 ILE A O 1
ATOM 2008 N N . ASN A 1 241 ? -14.323 -2.974 28.877 1.00 92.50 241 ASN A N 1
ATOM 2009 C CA . ASN A 1 241 ? -15.761 -2.973 29.146 1.00 92.50 241 ASN A CA 1
ATOM 2010 C C . ASN A 1 241 ? -16.203 -4.271 29.825 1.00 92.50 241 ASN A C 1
ATOM 2012 O O . ASN A 1 241 ? -16.953 -4.222 30.799 1.00 92.50 241 ASN A O 1
ATOM 2016 N N . HIS A 1 242 ? -15.736 -5.421 29.340 1.00 88.75 242 HIS A N 1
ATOM 2017 C CA . HIS A 1 242 ? -16.056 -6.711 29.937 1.00 88.75 242 HIS A CA 1
ATOM 2018 C C . HIS A 1 242 ? -15.508 -6.830 31.367 1.00 88.75 242 HIS A C 1
ATOM 2020 O O . HIS A 1 242 ? -16.221 -7.288 32.254 1.00 88.75 242 HIS A O 1
ATOM 2026 N N . VAL A 1 243 ? -14.280 -6.371 31.623 1.00 89.31 243 VAL A N 1
ATOM 2027 C CA . VAL A 1 243 ? -13.670 -6.398 32.965 1.00 89.31 243 VAL A CA 1
ATOM 2028 C C . VAL A 1 243 ? -14.409 -5.483 33.947 1.00 89.31 243 VAL A C 1
ATOM 2030 O O . VAL A 1 243 ? -14.717 -5.907 35.058 1.00 89.31 243 VAL A O 1
ATOM 2033 N N . ILE A 1 244 ? -14.727 -4.250 33.546 1.00 87.00 244 ILE A N 1
ATOM 2034 C CA . ILE A 1 244 ? -15.369 -3.251 34.417 1.00 87.00 244 ILE A CA 1
ATOM 2035 C C . ILE A 1 244 ? -16.837 -3.596 34.691 1.00 87.00 244 ILE A C 1
ATOM 2037 O O . ILE A 1 244 ? -17.322 -3.376 35.799 1.00 87.00 244 ILE A O 1
ATOM 2041 N N . ASN A 1 245 ? -17.545 -4.138 33.698 1.00 79.75 245 ASN A N 1
ATOM 2042 C CA . ASN A 1 245 ? -18.981 -4.403 33.793 1.00 79.75 245 ASN A CA 1
ATOM 2043 C C . ASN A 1 245 ? -19.319 -5.807 34.309 1.00 79.75 245 ASN A C 1
ATOM 2045 O O . ASN A 1 245 ? -20.501 -6.150 34.365 1.00 79.75 245 ASN A O 1
ATOM 2049 N N . LYS A 1 246 ? -18.324 -6.624 34.686 1.00 78.25 246 LYS A N 1
ATOM 2050 C CA . LYS A 1 246 ? -18.577 -7.921 35.323 1.00 78.25 246 LYS A CA 1
ATOM 2051 C C . LYS A 1 246 ? -19.416 -7.713 36.593 1.00 78.25 246 LYS A C 1
ATOM 2053 O O . LYS A 1 246 ? -19.035 -6.900 37.440 1.00 78.25 246 LYS A O 1
ATOM 2058 N N . PRO A 1 247 ? -20.539 -8.436 36.763 1.00 64.19 247 PRO A N 1
ATOM 2059 C CA . PRO A 1 247 ? -21.315 -8.354 37.990 1.00 64.19 247 PRO A CA 1
ATOM 2060 C C . PRO A 1 247 ? -20.429 -8.798 39.156 1.00 64.19 247 PRO A C 1
ATOM 2062 O O . PRO A 1 247 ? -19.876 -9.900 39.146 1.00 64.19 247 PRO A O 1
ATOM 2065 N N . LYS A 1 248 ? -20.261 -7.930 40.159 1.00 64.75 248 LYS A N 1
ATOM 2066 C CA . LYS A 1 248 ? -19.576 -8.308 41.399 1.00 64.75 248 LYS A CA 1
ATOM 2067 C C . LYS A 1 248 ? -20.369 -9.455 42.028 1.00 64.75 248 LYS A C 1
ATOM 2069 O O . LYS A 1 248 ? -21.552 -9.276 42.321 1.00 64.75 248 LYS A O 1
ATOM 2074 N N . LYS A 1 249 ? -19.744 -10.624 42.228 1.00 52.84 249 LYS A N 1
ATOM 2075 C CA . LYS A 1 249 ? -20.326 -11.683 43.067 1.00 52.84 249 LYS A CA 1
ATOM 2076 C C . LYS A 1 249 ? -20.647 -11.047 44.421 1.00 52.84 249 LYS A C 1
ATOM 2078 O O . LYS A 1 249 ? -19.755 -10.470 45.039 1.00 52.84 249 LYS A O 1
ATOM 2083 N N . LYS A 1 250 ? -21.916 -11.082 44.836 1.00 45.19 250 LYS A N 1
ATOM 2084 C CA . LYS A 1 250 ? -22.319 -10.622 46.167 1.00 45.19 250 LYS A CA 1
ATOM 2085 C C . LYS A 1 250 ? -21.579 -11.489 47.185 1.00 45.19 250 LYS A C 1
ATOM 2087 O O . LYS A 1 250 ? -21.838 -12.685 47.263 1.00 45.19 250 LYS A O 1
ATOM 2092 N N . THR A 1 251 ? -20.642 -10.903 47.920 1.00 41.59 251 THR A N 1
ATOM 2093 C CA . THR A 1 251 ? -20.111 -11.508 49.141 1.00 41.59 251 THR A CA 1
ATOM 2094 C C . THR A 1 251 ? -21.300 -11.707 50.087 1.00 41.59 251 THR A C 1
ATOM 2096 O O . THR A 1 251 ? -22.069 -10.752 50.245 1.00 41.59 251 THR A O 1
ATOM 2099 N N . PRO A 1 252 ? -21.520 -12.896 50.677 1.00 47.66 252 PRO A N 1
ATOM 2100 C CA . PRO A 1 252 ? -22.549 -13.054 51.694 1.00 47.66 252 PRO A CA 1
ATOM 2101 C C . PRO A 1 252 ? -22.216 -12.085 52.827 1.00 47.66 252 PRO A C 1
ATOM 2103 O O . PRO A 1 252 ? -21.149 -12.173 53.431 1.00 47.66 252 PRO A O 1
ATOM 2106 N N . GLN A 1 253 ? -23.087 -11.107 53.068 1.00 43.69 253 GLN A N 1
ATOM 2107 C CA . GLN A 1 253 ? -23.028 -10.348 54.307 1.00 43.69 253 GLN A CA 1
ATOM 2108 C C . GLN A 1 253 ? -23.402 -11.328 55.417 1.00 43.69 253 GLN A C 1
ATOM 2110 O O . GLN A 1 253 ? -24.571 -11.697 55.529 1.00 43.69 253 GLN A O 1
ATOM 2115 N N . ASN A 1 254 ? -22.417 -11.758 56.209 1.00 43.03 254 ASN A N 1
ATOM 2116 C CA . ASN A 1 254 ? -22.689 -12.289 57.537 1.00 43.03 254 ASN A CA 1
ATOM 2117 C C . ASN A 1 254 ? -23.427 -11.189 58.302 1.00 43.03 254 ASN A C 1
ATOM 2119 O O . ASN A 1 254 ? -22.837 -10.199 58.728 1.00 43.03 254 ASN A O 1
ATOM 2123 N N . LYS A 1 255 ? -24.746 -11.347 58.410 1.00 46.72 255 LYS A N 1
ATOM 2124 C CA . LYS A 1 255 ? -25.526 -10.735 59.473 1.00 46.72 255 LYS A CA 1
ATOM 2125 C C . LYS A 1 255 ? -25.244 -11.560 60.721 1.00 46.72 255 LYS A C 1
ATOM 2127 O O . LYS A 1 255 ? -25.990 -12.489 61.020 1.00 46.72 255 LYS A O 1
ATOM 2132 N N . GLU A 1 256 ? -24.154 -11.254 61.414 1.00 43.84 256 GLU A N 1
ATOM 2133 C CA . GLU A 1 256 ? -24.118 -11.584 62.832 1.00 43.84 256 GLU A CA 1
ATOM 2134 C C . GLU A 1 256 ? -25.115 -10.662 63.525 1.00 43.84 256 GLU A C 1
ATOM 2136 O O . GLU A 1 256 ? -25.100 -9.438 63.394 1.00 43.84 256 GLU A O 1
ATOM 2141 N N . SER A 1 257 ? -26.090 -11.343 64.104 1.00 42.97 257 SER A N 1
ATOM 2142 C CA . SER A 1 257 ? -27.237 -10.830 64.816 1.00 42.97 257 SER A CA 1
ATOM 2143 C C . SER A 1 257 ? -26.926 -11.049 66.289 1.00 42.97 257 SER A C 1
ATOM 2145 O O . SER A 1 257 ? -26.509 -12.155 66.634 1.00 42.97 257 SER A O 1
ATOM 2147 N N . THR A 1 258 ? -27.246 -10.044 67.109 1.00 42.78 258 THR A N 1
ATOM 2148 C CA . THR A 1 258 ? -27.244 -10.024 68.589 1.00 42.78 258 THR A CA 1
ATOM 2149 C C . THR A 1 258 ? -25.893 -10.017 69.290 1.00 42.78 258 THR A C 1
ATOM 2151 O O . THR A 1 258 ? -25.137 -10.999 69.169 1.00 42.78 258 THR A O 1
#

Solvent-accessible surface area (backbone atoms only — not comparable to full-atom values): 15480 Å² total; per-residue (Å²): 141,79,84,75,68,86,67,75,53,68,70,51,53,54,34,49,60,60,47,66,79,46,99,65,74,94,64,85,58,78,67,79,86,56,89,96,55,84,89,69,81,68,48,72,67,53,42,54,53,49,48,57,54,59,62,54,78,55,62,68,59,42,49,73,75,70,47,50,74,68,56,51,53,48,48,50,54,40,44,54,52,36,52,50,47,55,50,49,56,53,50,52,53,53,52,50,51,51,52,51,51,51,52,51,53,53,49,51,59,51,54,74,67,58,57,69,72,66,48,71,75,47,58,69,70,60,38,51,59,58,52,68,78,44,54,45,62,59,48,36,51,52,49,46,69,74,43,72,58,52,73,65,51,54,71,73,55,53,64,68,58,52,53,47,46,44,58,71,48,54,46,56,69,52,71,77,61,54,63,84,61,38,68,76,28,30,70,88,70,89,81,73,89,81,74,87,53,66,68,56,51,54,52,51,54,49,51,54,34,49,35,27,62,66,44,45,76,84,46,65,71,59,37,54,50,32,26,45,46,25,31,52,53,51,51,51,51,54,52,50,43,53,66,72,68,52,80,75,79,80,72,82,76,80,78,84,73,135

Secondary structure (DSSP, 8-state):
---------HHHHHHHHHHTTS---SS---S---TTS--PPPPHHHHHHHHHHHTS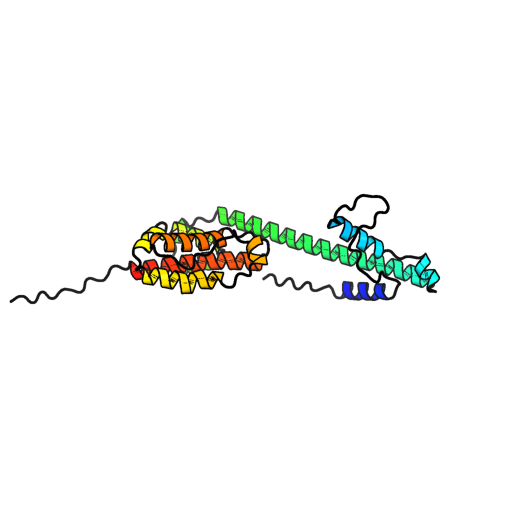--HHHHHHTT--HHHHHHHHHHHHHHHHHHHHHHHHHHHHHHHHHHHHHHHHHHHHT--HHHHTTS-HHHHHHHHHTS-HHHHHHHHHHH-TTHHHHHTTS-HHHHHHHIIIIIHHHHHT--HHHHHHHS------S---SHHHHHHHHHHHHHHHHT---SSHHHHHHHHHHHHHHHHHHHHHHHHHTSPPP---------

Sequence (258 aa):
MIESIIKETPEKVEAYEAITKYPLPERIVTYRYKQNQPRSPTNFNDLVTLNLHELIPNILLGKHVGKTDEEIETWIKATDMYGKLVMTEFQDKCAEHLRLFHMIREEDARRTRFVPEKVALLPIDIQLVILEYLPCDTRLLLLETKYPDTKKNMQKWKVDGLKKFYRTTVHDSVKTIREDYARTCLTIHDFKLSITKKGDYINEIFKVIDMYKNAVPRNIEKYHSYKKQAMKLFMSIVHINHVINKPKKKTPQNKEST

Foldseek 3Di:
DPPPPVDQDPVLVVLVVQLVVADADPDQDLADDDPPDDGDHQDPVNSVVVRLVRLQDPVVVCVVVPHDPVRSVVNRVSSVVSVVSVVVVVVVVVVVVVVVVVVVVVVVVVLVVDDVVVLVPDDPVSSVVVLVPDALLSNQVSLCVVCVCLLVLLVLDDPVRLLCCCVVQLVVLCVPDDDVVCVQWFDDDDDDPDDDDSNVSSVNLVNSLVRLSRTDPPDPVVNSVSSNSSSVSSVVSVVVSCVSPPPDDDDPPPPPDD

Mean predicted aligned error: 10.93 Å